Protein AF-A0A8H8DNA1-F1 (afdb_monomer)

Radius of gyration: 18.51 Å; Cα contacts (8 Å, |Δi|>4): 267; chains: 1; bounding box: 44×41×46 Å

Secondary structure (DSSP, 8-state):
------EEEE-TT--HHHHHHTTT-TT--------SS---EEEESHHHHHHHHHHT-SS-EEEEEEESS---HHHHHHHHTT--EEEES-HHHHHHHTTTS--TTEEEEEPPPP-EEE-SHHHHHHHHHHHHHHTT----SSS--SS----EEEE-S---HHHHHHHHHHHHHTT-SEEEE-GGG-

Nearest PDB structures (foldseek):
  3gyq-assembly1_B  TM=6.738E-01  e=4.533E-04  Streptomyces cyaneus
  3nk7-assembly1_B  TM=7.673E-01  e=2.100E-03  Streptomyces actuosus
  6qp1-assembly1_A  TM=3.501E-01  e=5.089E+00  Staphylococcus hominis
  6qp2-assembly1_B  TM=2.463E-01  e=4.202E+00  Staphylococcu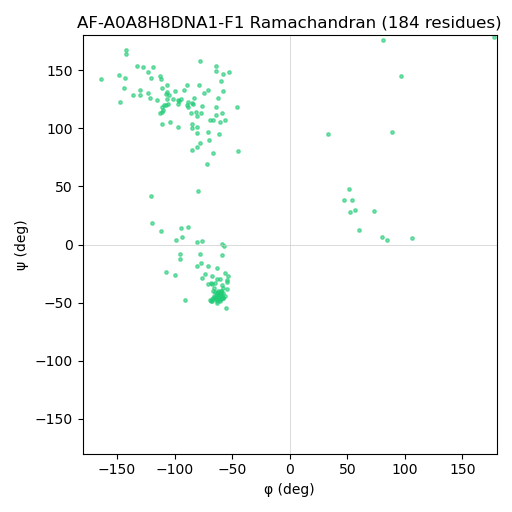s hominis

Foldseek 3Di:
DDPQWWKWWDFLQDAVVLVVVPPPPPQQPFPDPDDPDQDKAKQAADVRLVSCLVRVQFPDWAAKEFEDDDDDVSVVSCVVVVHHYHYDDDVVVVCVRVVNDHRVGIMIITGDGGIGTDRDPVSVVVVVVSVCVVVVNDPDVDDDPPDDDAAEAEDEPPQDPVVVVVVQVVCVVVPHRTYIYTSVSD

Structure (mmCIF, N/CA/C/O backbone):
data_AF-A0A8H8DNA1-F1
#
_entry.id   AF-A0A8H8DNA1-F1
#
loop_
_atom_site.group_PDB
_atom_site.id
_atom_site.type_symbol
_atom_site.label_atom_id
_atom_site.label_alt_id
_atom_site.label_comp_id
_atom_site.label_asym_id
_atom_site.label_entity_id
_atom_site.label_seq_id
_atom_site.pdbx_PDB_ins_code
_atom_site.Cartn_x
_atom_site.Cartn_y
_atom_site.Cartn_z
_atom_site.occupancy
_atom_site.B_iso_or_equiv
_atom_site.auth_seq_id
_atom_site.auth_comp_id
_atom_site.auth_asym_id
_atom_site.auth_atom_id
_atom_site.pdbx_PDB_model_num
ATOM 1 N N . MET A 1 1 ? 26.607 19.559 -17.259 1.00 27.12 1 MET A N 1
ATOM 2 C CA . MET A 1 1 ? 26.184 19.200 -15.887 1.00 27.12 1 MET A CA 1
ATOM 3 C C . MET A 1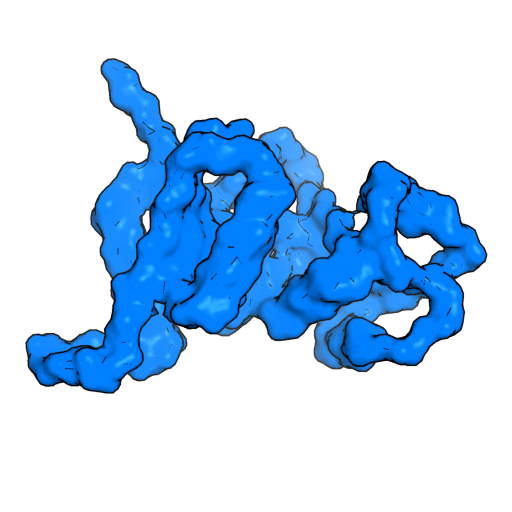 1 ? 24.895 18.387 -16.000 1.00 27.12 1 MET A C 1
ATOM 5 O O . MET A 1 1 ? 23.818 18.958 -16.086 1.00 27.12 1 MET A O 1
ATOM 9 N N . VAL A 1 2 ? 25.011 17.066 -16.165 1.00 23.62 2 VAL A N 1
ATOM 10 C CA . VAL A 1 2 ? 23.864 16.177 -16.424 1.00 23.62 2 VAL A CA 1
ATOM 11 C C . VAL A 1 2 ? 23.178 15.888 -15.089 1.00 23.62 2 VAL A C 1
ATOM 13 O O . VAL A 1 2 ? 23.759 15.233 -14.227 1.00 23.62 2 VAL A O 1
ATOM 16 N N . ARG A 1 3 ? 21.968 16.421 -14.885 1.00 23.88 3 ARG A N 1
ATOM 17 C CA . ARG A 1 3 ? 21.120 16.060 -13.740 1.00 23.88 3 ARG A CA 1
ATOM 18 C C . ARG A 1 3 ? 20.753 14.578 -13.872 1.00 23.88 3 ARG A C 1
ATOM 20 O O . ARG A 1 3 ? 20.025 14.209 -14.786 1.00 23.88 3 ARG A O 1
ATOM 27 N N . GLN A 1 4 ? 21.275 13.731 -12.986 1.00 26.64 4 GLN A N 1
ATOM 28 C CA . GLN A 1 4 ? 20.807 12.353 -12.826 1.00 26.64 4 GLN A CA 1
ATOM 29 C C . GLN A 1 4 ? 19.407 12.387 -12.207 1.00 26.64 4 GLN A C 1
ATOM 31 O O . GLN A 1 4 ? 19.245 12.719 -11.032 1.00 26.64 4 GLN A O 1
ATOM 36 N N . TYR A 1 5 ? 18.395 12.084 -13.012 1.00 29.70 5 TYR A N 1
ATOM 37 C CA . TYR A 1 5 ? 17.015 11.952 -12.561 1.00 29.70 5 TYR A CA 1
ATOM 38 C C . TYR A 1 5 ? 16.801 10.526 -12.032 1.00 29.70 5 TYR A C 1
ATOM 40 O O . TYR A 1 5 ? 17.050 9.551 -12.735 1.00 29.70 5 TYR A O 1
ATOM 48 N N . LYS A 1 6 ? 16.397 10.417 -10.763 1.00 34.47 6 LYS A N 1
ATOM 49 C CA . LYS A 1 6 ? 16.136 9.160 -10.046 1.00 34.47 6 LYS A CA 1
ATOM 50 C C . LYS A 1 6 ? 14.710 8.675 -10.332 1.00 34.47 6 LYS A C 1
ATOM 52 O O . LYS A 1 6 ? 13.775 9.246 -9.780 1.00 34.47 6 LYS A O 1
ATOM 57 N N . ASN A 1 7 ? 14.517 7.664 -11.178 1.00 33.62 7 ASN A N 1
ATOM 58 C CA . ASN A 1 7 ? 13.174 7.145 -11.485 1.00 33.62 7 ASN A CA 1
ATOM 59 C C . ASN A 1 7 ? 12.679 6.221 -10.367 1.00 33.62 7 ASN A C 1
ATOM 61 O O . ASN A 1 7 ? 13.452 5.403 -9.884 1.00 33.62 7 ASN A O 1
ATOM 65 N N . LEU A 1 8 ? 11.412 6.320 -9.961 1.00 38.47 8 LEU A N 1
ATOM 66 C CA . LEU A 1 8 ? 10.845 5.531 -8.862 1.00 38.47 8 LEU A CA 1
ATOM 67 C C . LEU A 1 8 ? 10.099 4.312 -9.399 1.00 38.47 8 LEU A C 1
ATOM 69 O O . LEU A 1 8 ? 9.128 4.449 -10.136 1.00 38.47 8 LEU A O 1
ATOM 73 N N . LEU A 1 9 ? 10.514 3.114 -9.004 1.00 37.72 9 LEU A N 1
ATOM 74 C CA . LEU A 1 9 ? 9.803 1.883 -9.317 1.00 37.72 9 LEU A CA 1
ATOM 75 C C . LEU A 1 9 ? 8.755 1.582 -8.242 1.00 37.72 9 LEU A C 1
ATOM 77 O O . LEU A 1 9 ? 9.096 1.340 -7.081 1.00 37.72 9 LEU A O 1
ATOM 81 N N . TYR A 1 10 ? 7.494 1.542 -8.665 1.00 43.03 10 TYR A N 1
ATOM 82 C CA . TYR A 1 10 ? 6.368 1.033 -7.893 1.00 43.03 10 TYR A CA 1
ATOM 83 C C . TYR A 1 10 ? 6.006 -0.346 -8.444 1.00 43.03 10 TYR A C 1
ATOM 85 O O . TYR A 1 10 ? 5.434 -0.471 -9.529 1.00 43.03 10 TYR A O 1
ATOM 93 N N . GLN A 1 11 ? 6.351 -1.401 -7.705 1.00 45.81 11 GLN A N 1
ATOM 94 C CA . GLN A 1 11 ? 5.999 -2.764 -8.088 1.00 45.81 11 GLN A CA 1
ATOM 95 C C . GLN A 1 11 ? 5.034 -3.387 -7.080 1.00 45.81 11 GLN A C 1
ATOM 97 O O . GLN A 1 11 ? 5.318 -3.468 -5.889 1.00 45.81 11 GLN A O 1
ATOM 102 N N . TYR A 1 12 ? 3.890 -3.845 -7.588 1.00 36.59 12 TYR A N 1
ATOM 103 C CA . TYR A 1 12 ? 2.801 -4.449 -6.815 1.00 36.59 12 TYR A CA 1
ATOM 104 C C . TYR A 1 12 ? 3.122 -5.844 -6.252 1.00 36.59 12 TYR A C 1
ATOM 106 O O . TYR A 1 12 ? 2.443 -6.296 -5.336 1.00 36.59 12 TYR A O 1
ATOM 114 N N . PHE A 1 13 ? 4.139 -6.522 -6.793 1.00 37.28 13 PHE A N 1
ATOM 115 C CA . PHE A 1 13 ? 4.360 -7.965 -6.628 1.00 37.28 13 PHE A CA 1
ATOM 116 C C . PHE A 1 13 ? 5.592 -8.349 -5.802 1.00 37.28 13 PHE A C 1
ATOM 118 O O . PHE A 1 13 ? 6.006 -9.507 -5.821 1.00 37.28 13 PHE A O 1
ATOM 125 N N . LEU A 1 14 ? 6.221 -7.407 -5.102 1.00 41.16 14 LEU A N 1
ATOM 126 C CA . LEU A 1 14 ? 7.336 -7.763 -4.233 1.00 41.16 14 LEU A CA 1
ATOM 127 C C . LEU A 1 14 ? 6.799 -8.312 -2.915 1.00 41.16 14 LEU A C 1
ATOM 129 O O . LEU A 1 14 ? 6.474 -7.563 -1.996 1.00 41.16 14 LEU A O 1
ATOM 133 N N . ASP A 1 15 ? 6.720 -9.639 -2.853 1.00 44.12 15 ASP A N 1
ATOM 134 C CA . ASP A 1 15 ? 6.520 -10.369 -1.610 1.00 44.12 15 ASP A CA 1
ATOM 135 C C . ASP A 1 15 ? 7.655 -10.023 -0.629 1.00 44.12 15 ASP A C 1
ATOM 137 O O . ASP A 1 15 ? 8.810 -9.802 -1.021 1.00 44.12 15 ASP A O 1
ATOM 141 N N . LYS A 1 16 ? 7.347 -9.995 0.669 1.00 43.91 16 LYS A N 1
ATOM 142 C CA . LYS A 1 16 ? 8.287 -9.645 1.745 1.00 43.91 16 LYS A CA 1
ATOM 143 C C . LYS A 1 16 ? 9.568 -10.486 1.689 1.00 43.91 16 LYS A C 1
ATOM 145 O O . LYS A 1 16 ? 10.631 -10.001 2.072 1.00 43.91 16 LYS A O 1
ATOM 150 N N . LYS A 1 17 ? 9.480 -11.702 1.135 1.00 42.31 17 LYS A N 1
ATOM 151 C CA . LYS A 1 17 ? 10.597 -12.621 0.876 1.00 42.31 17 LYS A CA 1
ATOM 152 C C . LYS A 1 17 ? 11.677 -12.038 -0.050 1.00 42.31 17 LYS A C 1
ATOM 154 O O . LYS A 1 17 ? 12.859 -12.300 0.158 1.00 42.31 17 LYS A O 1
ATOM 159 N N . TYR A 1 18 ? 11.302 -11.227 -1.042 1.00 46.50 18 TYR A N 1
ATOM 160 C CA . TYR A 1 18 ? 12.265 -10.545 -1.913 1.00 46.50 18 TYR A CA 1
ATOM 161 C C . TYR A 1 18 ? 13.027 -9.461 -1.141 1.00 46.50 18 TYR A C 1
ATOM 163 O O . TYR A 1 18 ? 14.256 -9.427 -1.162 1.00 46.50 18 TYR A O 1
ATOM 171 N N . PHE A 1 19 ? 12.308 -8.618 -0.391 1.00 46.75 19 PHE A N 1
ATOM 172 C CA . PHE A 1 19 ? 12.915 -7.553 0.413 1.00 46.75 19 PHE A CA 1
ATOM 173 C C . PHE A 1 19 ? 13.784 -8.088 1.559 1.00 46.75 19 PHE A C 1
ATOM 175 O O . PHE A 1 19 ? 14.845 -7.527 1.828 1.00 46.75 19 PHE A O 1
ATOM 182 N N . SER A 1 20 ? 13.386 -9.188 2.211 1.00 45.88 20 SER A N 1
ATOM 183 C CA . SER A 1 20 ? 14.183 -9.811 3.276 1.00 45.88 20 SER A CA 1
ATOM 184 C C . SER A 1 20 ? 15.490 -10.418 2.760 1.00 45.88 20 SER A C 1
ATOM 186 O O . SER A 1 20 ? 16.500 -10.369 3.460 1.00 45.88 20 SER A O 1
ATOM 188 N N . ASN A 1 21 ? 15.489 -10.956 1.534 1.00 40.66 21 ASN A N 1
ATOM 189 C CA . ASN A 1 21 ? 16.668 -11.573 0.919 1.00 40.66 21 ASN A CA 1
ATOM 190 C C . ASN A 1 21 ? 17.647 -10.552 0.317 1.00 40.66 21 ASN A C 1
ATOM 192 O O . ASN A 1 21 ? 18.816 -10.874 0.125 1.00 40.66 21 ASN A O 1
ATOM 196 N N . HIS A 1 22 ? 17.202 -9.317 0.062 1.00 49.19 22 HIS A N 1
ATOM 197 C CA . HIS A 1 22 ? 17.975 -8.289 -0.644 1.00 49.19 22 HIS A CA 1
ATOM 198 C C . HIS A 1 22 ? 18.221 -7.015 0.173 1.00 49.19 22 HIS A C 1
ATOM 200 O O . HIS A 1 22 ? 18.229 -5.902 -0.352 1.00 49.19 22 HIS A O 1
ATOM 206 N N . SER A 1 23 ? 18.543 -7.170 1.460 1.00 40.84 23 SER A N 1
ATOM 207 C CA . SER A 1 23 ? 19.001 -6.075 2.340 1.00 40.84 23 SER A CA 1
ATOM 208 C C . SER A 1 23 ? 20.279 -5.355 1.857 1.00 40.84 23 SER A C 1
ATOM 210 O O . SER A 1 23 ? 20.653 -4.322 2.412 1.00 40.84 23 SER A O 1
ATOM 212 N N . LYS A 1 24 ? 20.943 -5.883 0.816 1.00 37.31 24 LYS A N 1
ATOM 213 C CA . LYS A 1 24 ? 22.194 -5.393 0.211 1.00 37.31 24 LYS A CA 1
ATOM 214 C C . LYS A 1 24 ? 22.072 -4.999 -1.269 1.00 37.31 24 LYS A C 1
ATOM 216 O O . LYS A 1 24 ? 23.091 -4.883 -1.945 1.00 37.31 24 LYS A O 1
ATOM 221 N N . LEU A 1 25 ? 20.871 -4.755 -1.795 1.00 40.06 25 LEU A N 1
ATOM 222 C CA . LEU A 1 25 ? 20.748 -4.061 -3.081 1.00 40.06 25 LEU A CA 1
ATOM 223 C C . LEU A 1 25 ? 21.134 -2.588 -2.852 1.00 40.06 25 LEU A C 1
ATOM 225 O O . LEU A 1 25 ? 20.327 -1.776 -2.408 1.00 40.06 25 LEU A O 1
ATOM 229 N N . SER A 1 26 ? 22.390 -2.239 -3.151 1.00 32.62 26 SER A N 1
ATOM 230 C CA . SER A 1 26 ? 22.981 -0.885 -3.069 1.00 32.62 26 SER A CA 1
ATOM 231 C C . SER A 1 26 ? 22.250 0.186 -3.905 1.00 32.62 26 SER A C 1
ATOM 233 O O . SER A 1 26 ? 22.616 1.359 -3.881 1.00 32.62 26 SER A O 1
ATOM 235 N N . ILE A 1 27 ? 21.198 -0.226 -4.616 1.00 37.84 27 ILE A N 1
ATOM 236 C CA . ILE A 1 27 ? 20.318 0.537 -5.509 1.00 37.84 27 ILE A CA 1
ATOM 237 C C . ILE A 1 27 ? 19.043 1.011 -4.767 1.00 37.84 27 ILE A C 1
ATOM 239 O O . ILE A 1 27 ? 18.277 1.835 -5.266 1.00 37.84 27 ILE A O 1
ATOM 243 N N . LEU A 1 28 ? 18.824 0.556 -3.526 1.00 38.62 28 LEU A N 1
ATOM 244 C CA . LEU A 1 28 ? 17.776 1.048 -2.626 1.00 38.62 28 LEU A CA 1
ATOM 245 C C . LEU A 1 28 ? 18.115 2.456 -2.112 1.00 38.62 28 LEU A C 1
ATOM 247 O O . LEU A 1 28 ? 18.391 2.671 -0.931 1.00 38.62 28 LEU A O 1
ATOM 251 N N . ALA A 1 29 ? 18.067 3.463 -2.981 1.00 39.16 29 ALA A N 1
ATOM 252 C CA . ALA A 1 29 ? 17.889 4.814 -2.483 1.00 39.16 29 ALA A CA 1
ATOM 253 C C . ALA A 1 29 ? 16.480 4.877 -1.885 1.00 39.16 29 ALA A C 1
ATOM 255 O O . ALA A 1 29 ? 15.497 4.904 -2.623 1.00 39.16 29 ALA A O 1
ATOM 256 N N . LYS A 1 30 ? 16.378 4.914 -0.547 1.00 39.75 30 LYS A N 1
ATOM 257 C CA . LYS A 1 30 ? 15.158 5.378 0.123 1.00 39.75 30 LYS A CA 1
ATOM 258 C C . LYS A 1 30 ? 14.750 6.665 -0.589 1.00 39.75 30 LYS A C 1
ATOM 260 O O . LYS A 1 30 ? 15.536 7.616 -0.603 1.00 39.75 30 LYS A O 1
ATOM 265 N N . CYS A 1 31 ? 13.569 6.689 -1.203 1.00 40.62 31 CYS A N 1
ATOM 266 C CA . CYS A 1 31 ? 12.975 7.921 -1.706 1.00 40.62 31 CYS A CA 1
ATOM 267 C C . CYS A 1 31 ? 12.637 8.787 -0.488 1.00 40.62 31 CYS A C 1
ATOM 269 O O . CYS A 1 31 ? 11.536 8.765 0.054 1.00 40.62 31 CYS A O 1
ATOM 271 N N . GLY A 1 32 ? 13.665 9.430 0.056 1.00 38.41 32 GLY A N 1
ATOM 272 C CA . GLY A 1 32 ? 13.610 10.133 1.315 1.00 38.41 32 GLY A CA 1
ATOM 273 C C . GLY A 1 32 ? 13.105 11.544 1.091 1.00 38.41 32 GLY A C 1
ATOM 274 O O . GLY A 1 32 ? 13.840 12.390 0.587 1.00 38.41 32 GLY A O 1
ATOM 275 N N . ARG A 1 33 ? 11.912 11.839 1.612 1.00 39.91 33 ARG A N 1
ATOM 276 C CA . ARG A 1 33 ? 11.751 13.112 2.320 1.00 39.91 33 ARG A CA 1
ATOM 277 C C . ARG A 1 33 ? 12.764 13.083 3.469 1.00 39.91 33 ARG A C 1
ATOM 279 O O . ARG A 1 33 ? 12.668 12.220 4.338 1.00 39.91 33 ARG A O 1
ATOM 286 N N . LYS A 1 34 ? 13.782 13.951 3.434 1.00 34.59 34 LYS A N 1
ATOM 287 C CA . LYS A 1 34 ? 14.750 14.105 4.533 1.00 34.59 34 LYS A CA 1
ATOM 288 C C . LYS A 1 34 ? 13.975 14.439 5.811 1.00 34.59 34 LYS A C 1
ATOM 290 O O . LYS A 1 34 ? 13.492 15.554 5.916 1.00 34.59 34 LYS A O 1
ATOM 295 N N . ASN A 1 35 ? 13.856 13.503 6.750 1.00 38.22 35 ASN A N 1
ATOM 296 C CA . ASN A 1 35 ? 13.394 13.767 8.113 1.00 38.22 35 ASN A CA 1
ATOM 297 C C . ASN A 1 35 ? 14.108 12.805 9.076 1.00 38.22 35 ASN A C 1
ATOM 299 O O . ASN A 1 35 ? 14.036 11.590 8.912 1.00 38.22 35 ASN A O 1
ATOM 303 N N . ASN A 1 36 ? 14.802 13.362 10.074 1.00 38.25 36 ASN A N 1
ATOM 304 C CA . ASN A 1 36 ? 15.613 12.657 11.080 1.00 38.25 36 ASN A CA 1
ATOM 305 C C . ASN A 1 36 ? 14.760 12.043 12.215 1.00 38.25 36 ASN A C 1
ATOM 307 O O . ASN A 1 36 ? 15.073 12.184 13.392 1.00 38.25 36 ASN A O 1
ATOM 311 N N . GLY A 1 37 ? 13.669 11.364 11.863 1.00 50.81 37 GLY A N 1
ATOM 312 C CA . GLY A 1 37 ? 12.840 10.573 12.776 1.00 50.81 37 GLY A CA 1
ATOM 313 C C . GLY A 1 37 ? 12.358 9.305 12.074 1.00 50.81 37 GLY A C 1
ATOM 314 O O . GLY A 1 37 ? 12.482 9.198 10.853 1.00 50.81 37 GLY A O 1
ATOM 315 N N . GLN A 1 38 ? 11.806 8.334 12.809 1.00 57.97 38 GLN A N 1
ATOM 316 C CA . GLN A 1 38 ? 11.068 7.230 12.183 1.00 57.97 38 GLN A CA 1
ATOM 317 C C . GLN A 1 38 ? 9.870 7.826 11.432 1.00 57.97 38 GLN A C 1
ATOM 319 O O . GLN A 1 38 ? 8.838 8.137 12.022 1.00 57.97 38 GLN A O 1
ATOM 324 N N . VAL A 1 39 ? 10.042 8.065 10.130 1.00 79.50 39 VAL A N 1
ATOM 325 C CA . VAL A 1 39 ? 8.964 8.526 9.257 1.00 79.50 39 VAL A CA 1
ATOM 326 C C . VAL A 1 39 ? 7.914 7.425 9.258 1.00 79.50 39 VAL A C 1
ATOM 328 O O . VAL A 1 39 ? 8.242 6.269 9.007 1.00 79.50 39 VAL A O 1
ATOM 331 N N . LYS A 1 40 ? 6.674 7.783 9.573 1.00 88.69 40 LYS A N 1
ATOM 332 C CA . LYS A 1 40 ? 5.510 6.900 9.540 1.00 88.69 40 LYS A CA 1
ATOM 333 C C . LYS A 1 40 ? 4.449 7.499 8.633 1.00 88.69 40 LYS A C 1
ATOM 335 O O . LYS A 1 40 ? 4.338 8.719 8.524 1.00 88.69 40 LYS A O 1
ATOM 340 N N . GLU A 1 41 ? 3.687 6.634 7.984 1.00 93.00 41 GLU A N 1
ATOM 341 C CA . GLU A 1 41 ? 2.576 6.994 7.112 1.00 93.00 41 GLU A CA 1
ATOM 342 C C . GLU A 1 41 ? 1.276 6.402 7.653 1.00 93.00 41 GLU A C 1
ATOM 344 O O . GLU A 1 41 ? 1.274 5.355 8.304 1.00 93.00 41 GLU A O 1
ATOM 349 N N . TYR A 1 42 ? 0.166 7.065 7.341 1.00 95.81 42 TYR A N 1
ATOM 350 C CA . TYR A 1 42 ? -1.171 6.585 7.660 1.00 95.81 42 TYR A CA 1
ATOM 351 C C . TYR A 1 42 ? -1.876 6.176 6.372 1.00 95.81 42 TYR A C 1
ATOM 353 O O . TYR A 1 42 ? -2.136 7.001 5.495 1.00 95.81 42 TYR A O 1
ATOM 361 N N . ILE A 1 43 ? -2.183 4.889 6.262 1.00 95.31 43 ILE A N 1
ATOM 362 C CA . ILE A 1 43 ? -2.996 4.324 5.189 1.00 95.31 43 ILE A CA 1
ATOM 363 C C . ILE A 1 43 ? -4.428 4.277 5.707 1.00 95.31 43 ILE A C 1
ATOM 365 O O . ILE A 1 43 ? -4.683 3.709 6.761 1.00 95.31 43 ILE A O 1
ATOM 369 N N . TYR A 1 44 ? -5.375 4.872 4.996 1.00 96.38 44 TYR A N 1
ATOM 370 C CA . TYR A 1 44 ? -6.758 4.987 5.459 1.00 96.38 44 TYR A CA 1
ATOM 371 C C . TYR A 1 44 ? -7.738 4.469 4.413 1.00 96.38 44 TYR A C 1
ATOM 373 O O . TYR A 1 44 ? -7.469 4.497 3.211 1.00 96.38 44 TYR A O 1
ATOM 381 N N . GLY A 1 45 ? -8.890 3.994 4.883 1.00 95.75 45 GLY A N 1
ATOM 382 C CA . GLY A 1 45 ? -9.885 3.349 4.035 1.00 95.75 45 GLY A CA 1
ATOM 383 C C . GLY A 1 45 ? -9.755 1.831 4.062 1.00 95.75 45 GLY A C 1
ATOM 384 O O . GLY A 1 45 ? -8.660 1.276 4.100 1.00 95.75 45 GLY A O 1
ATOM 385 N N . ARG A 1 46 ? -10.896 1.142 3.980 1.00 94.81 46 ARG A N 1
ATOM 386 C CA . ARG A 1 46 ? -10.953 -0.324 4.007 1.00 94.81 46 ARG A CA 1
ATOM 387 C C . ARG A 1 46 ? -10.067 -0.968 2.929 1.00 94.81 46 ARG A C 1
ATOM 389 O O . ARG A 1 46 ? -9.231 -1.800 3.254 1.00 94.81 46 ARG A O 1
ATOM 396 N N . ALA A 1 47 ? -10.254 -0.599 1.660 1.00 92.38 47 ALA A N 1
ATOM 397 C CA . ALA A 1 47 ? -9.548 -1.243 0.551 1.00 92.38 47 ALA A CA 1
ATOM 398 C C . ALA A 1 47 ? -8.026 -0.980 0.562 1.00 92.38 47 ALA A C 1
ATOM 400 O O . ALA A 1 47 ? -7.281 -1.951 0.449 1.00 92.38 47 ALA A O 1
ATOM 401 N N . PRO A 1 48 ? -7.532 0.262 0.769 1.00 93.19 48 PRO A N 1
ATOM 402 C CA . PRO A 1 48 ? -6.095 0.509 0.903 1.00 93.19 48 PRO A CA 1
ATOM 403 C C . PRO A 1 48 ? -5.449 -0.237 2.075 1.00 93.19 48 PRO A C 1
ATOM 405 O O . PRO A 1 48 ? -4.372 -0.805 1.911 1.00 93.19 48 PRO A O 1
ATOM 408 N N . VAL A 1 49 ? -6.111 -0.274 3.239 1.00 96.56 49 VAL A N 1
ATOM 409 C CA . VAL A 1 49 ? -5.620 -1.012 4.415 1.00 96.56 49 VAL A CA 1
ATOM 410 C C . VAL A 1 49 ? -5.557 -2.510 4.123 1.00 96.56 49 VAL A C 1
ATOM 412 O O . VAL A 1 49 ? -4.517 -3.128 4.333 1.00 96.56 49 VAL A O 1
ATOM 415 N N . PHE A 1 50 ? -6.629 -3.084 3.573 1.00 94.81 50 PHE A N 1
ATOM 416 C CA . PHE A 1 50 ? -6.666 -4.496 3.194 1.00 94.81 50 PHE A CA 1
ATOM 417 C C . PHE A 1 50 ? -5.570 -4.849 2.180 1.00 94.81 50 PHE A C 1
ATOM 419 O O . PHE A 1 50 ? -4.867 -5.840 2.361 1.00 94.81 50 PHE A O 1
ATOM 426 N N . ALA A 1 51 ? -5.381 -4.024 1.146 1.00 91.06 51 ALA A N 1
ATOM 427 C CA . ALA A 1 51 ? -4.354 -4.239 0.129 1.00 91.06 51 ALA A CA 1
ATOM 428 C C . ALA A 1 51 ? -2.937 -4.187 0.718 1.00 91.06 51 ALA A C 1
ATOM 430 O O . ALA A 1 51 ? -2.111 -5.034 0.387 1.00 91.06 51 ALA A O 1
ATOM 431 N N . ALA A 1 52 ? -2.659 -3.238 1.618 1.00 92.50 52 ALA A N 1
ATOM 432 C CA . ALA A 1 52 ? -1.358 -3.130 2.272 1.00 92.50 52 ALA A CA 1
ATOM 433 C C . ALA A 1 52 ? -1.047 -4.357 3.145 1.00 92.50 52 ALA A C 1
ATOM 435 O O . ALA A 1 52 ? 0.054 -4.899 3.058 1.00 92.50 52 ALA A O 1
ATOM 436 N N . LEU A 1 53 ? -2.018 -4.816 3.944 1.00 93.69 53 LEU A N 1
ATOM 437 C CA . LEU A 1 53 ? -1.870 -6.011 4.782 1.00 93.69 53 LEU A CA 1
ATOM 438 C C . LEU A 1 53 ? -1.697 -7.276 3.935 1.00 93.69 53 LEU A C 1
ATOM 440 O O . LEU A 1 53 ? -0.774 -8.047 4.178 1.00 93.69 53 LEU A O 1
ATOM 444 N N . SER A 1 54 ? -2.535 -7.445 2.907 1.00 90.44 54 SER A N 1
ATOM 445 C CA . SER A 1 54 ? -2.494 -8.604 2.005 1.00 90.44 54 SER A CA 1
ATOM 446 C C . SER A 1 54 ? -1.171 -8.700 1.249 1.00 90.44 54 SER A C 1
ATOM 448 O O . SER A 1 54 ? -0.617 -9.783 1.110 1.00 90.44 54 SER A O 1
ATOM 450 N N . ALA A 1 55 ? -0.655 -7.563 0.775 1.00 85.62 55 ALA A N 1
ATOM 451 C CA . ALA A 1 55 ? 0.618 -7.508 0.065 1.00 85.62 55 ALA A CA 1
ATOM 452 C C . ALA A 1 55 ? 1.832 -7.590 1.004 1.00 85.62 55 ALA A C 1
ATOM 454 O O . ALA A 1 55 ? 2.943 -7.801 0.529 1.00 85.62 55 ALA A O 1
ATOM 455 N N . ASN A 1 56 ? 1.644 -7.372 2.315 1.00 87.00 56 ASN A N 1
ATOM 456 C CA . ASN A 1 56 ? 2.712 -7.330 3.319 1.00 87.00 56 ASN A CA 1
ATOM 457 C C . ASN A 1 56 ? 3.910 -6.461 2.874 1.00 87.00 56 ASN A C 1
ATOM 459 O O . ASN A 1 56 ? 5.074 -6.793 3.095 1.00 87.00 56 ASN A O 1
ATOM 463 N N . ASN A 1 57 ? 3.605 -5.346 2.201 1.00 80.38 57 ASN A N 1
ATOM 464 C CA . ASN A 1 57 ? 4.562 -4.554 1.420 1.00 80.38 57 ASN A CA 1
ATOM 465 C C . ASN A 1 57 ? 5.185 -3.385 2.198 1.00 80.38 57 ASN A C 1
ATOM 467 O O . ASN A 1 57 ? 5.771 -2.467 1.618 1.00 80.38 57 ASN A O 1
ATOM 471 N N . ARG A 1 58 ? 5.028 -3.388 3.521 1.00 86.38 58 ARG A N 1
ATOM 472 C CA . ARG A 1 58 ? 5.634 -2.417 4.430 1.00 86.38 58 ARG A CA 1
ATOM 473 C C . ARG A 1 58 ? 6.672 -3.138 5.277 1.00 86.38 58 ARG A C 1
ATOM 475 O O . ARG A 1 58 ? 6.465 -4.275 5.692 1.00 86.38 58 ARG A O 1
ATOM 482 N N . GLU A 1 59 ? 7.780 -2.461 5.561 1.00 88.38 59 GLU A N 1
ATOM 483 C CA . GLU A 1 59 ? 8.812 -2.978 6.467 1.00 88.38 59 GLU A CA 1
ATOM 484 C C . GLU A 1 59 ? 8.213 -3.264 7.849 1.00 88.38 59 GLU A C 1
ATOM 486 O O . GLU A 1 59 ? 8.476 -4.310 8.447 1.00 88.38 59 GLU A O 1
ATOM 491 N N . LYS A 1 60 ? 7.352 -2.354 8.322 1.00 91.25 60 LYS A N 1
ATOM 492 C CA . LYS A 1 60 ? 6.653 -2.492 9.594 1.00 91.25 60 LYS A CA 1
ATOM 493 C C . LYS A 1 60 ? 5.236 -1.931 9.534 1.00 91.25 60 LYS A C 1
ATOM 495 O O . LYS A 1 60 ? 5.015 -0.808 9.086 1.00 91.25 60 LYS A O 1
ATOM 500 N N . PHE A 1 61 ? 4.298 -2.699 10.072 1.00 95.31 61 PHE A N 1
ATOM 501 C CA . PHE A 1 61 ? 2.987 -2.215 10.487 1.00 95.31 61 PHE A CA 1
ATOM 502 C C . PHE A 1 61 ? 3.049 -1.926 11.988 1.00 95.31 61 PHE A C 1
ATOM 504 O O . PHE A 1 61 ? 3.459 -2.787 12.764 1.00 95.31 61 PHE A O 1
ATOM 511 N N . TYR A 1 62 ? 2.727 -0.699 12.394 1.00 96.44 62 TYR A N 1
ATOM 512 C CA . TYR A 1 62 ? 2.864 -0.263 13.785 1.00 96.44 62 TYR A CA 1
ATOM 513 C C . TYR A 1 62 ? 1.589 -0.503 14.584 1.00 96.44 62 TYR A C 1
ATOM 515 O O . TYR A 1 62 ? 1.663 -1.021 15.696 1.00 96.44 62 TYR A O 1
ATOM 523 N N . LYS A 1 63 ? 0.437 -0.111 14.029 1.00 97.88 63 LYS A N 1
ATOM 524 C CA . LYS A 1 63 ? -0.858 -0.187 14.707 1.00 97.88 63 LYS A CA 1
ATOM 525 C C . LYS A 1 63 ? -2.010 -0.043 13.714 1.00 97.88 63 LYS A C 1
ATOM 527 O O . LYS A 1 63 ? -1.929 0.760 12.783 1.00 97.88 63 LYS A O 1
ATOM 532 N N . LEU A 1 64 ? -3.092 -0.784 13.934 1.00 98.19 64 LEU A N 1
ATOM 533 C CA . LEU A 1 64 ? -4.370 -0.585 13.255 1.00 98.19 64 LEU A CA 1
ATOM 534 C C . LEU A 1 64 ? -5.338 0.152 14.188 1.00 98.19 64 LEU A C 1
ATOM 536 O O . LEU A 1 64 ? -5.638 -0.329 15.273 1.00 98.19 64 LEU A O 1
ATOM 540 N N . TYR A 1 65 ? -5.882 1.274 13.735 1.00 98.19 65 TYR A N 1
ATOM 541 C CA . TYR A 1 65 ? -6.954 2.003 14.403 1.00 98.19 65 TYR A CA 1
ATOM 542 C C . TYR A 1 65 ? -8.306 1.682 13.762 1.00 98.19 65 TYR A C 1
ATOM 544 O O . TYR A 1 65 ? -8.456 1.750 12.535 1.00 98.19 65 TYR A O 1
ATOM 552 N N . VAL A 1 66 ? -9.304 1.374 14.592 1.00 97.94 66 VAL A N 1
ATOM 553 C CA . VAL A 1 66 ? -10.636 0.937 14.153 1.00 97.94 66 VAL A CA 1
ATOM 554 C C . VAL A 1 66 ? -11.716 1.754 14.848 1.00 97.94 66 VAL A C 1
ATOM 556 O O . VAL A 1 66 ? -11.723 1.864 16.067 1.00 97.94 66 VAL A O 1
ATOM 559 N N . TYR A 1 67 ? -12.652 2.320 14.084 1.00 97.25 67 TYR A N 1
ATOM 560 C CA . TYR A 1 67 ? -13.817 3.016 14.638 1.00 97.25 67 TYR A CA 1
ATOM 561 C C . TYR A 1 67 ? -15.100 2.205 14.440 1.00 97.25 67 TYR A C 1
ATOM 563 O O . TYR A 1 67 ? -15.450 1.827 13.312 1.00 97.25 67 TYR A O 1
ATOM 571 N N . GLY A 1 68 ? -15.835 2.034 15.540 1.00 92.81 68 GLY A N 1
ATOM 572 C CA . GLY A 1 68 ? -17.097 1.303 15.599 1.00 92.81 68 GLY A CA 1
ATOM 573 C C . GLY A 1 68 ? -16.924 -0.216 15.678 1.00 92.81 68 GLY A C 1
ATOM 574 O O . GLY A 1 68 ? -15.820 -0.751 15.603 1.00 92.81 68 GLY A O 1
ATOM 575 N N . ASN A 1 69 ? -18.045 -0.924 15.816 1.00 89.81 69 ASN A N 1
ATOM 576 C CA . ASN A 1 69 ? -18.060 -2.383 15.846 1.00 89.81 69 ASN A CA 1
ATOM 577 C C . ASN A 1 69 ? -17.980 -2.933 14.412 1.00 89.81 69 ASN A C 1
ATOM 579 O O . ASN A 1 69 ? -18.960 -2.896 13.664 1.00 89.81 69 ASN A O 1
ATOM 583 N N . LYS A 1 70 ? -16.791 -3.381 14.000 1.00 87.81 70 LYS A N 1
ATOM 584 C CA . LYS A 1 70 ? -16.520 -3.897 12.653 1.00 87.81 70 LYS A CA 1
ATOM 585 C C . LYS A 1 70 ? -16.267 -5.400 12.710 1.00 87.81 70 LYS A C 1
ATOM 587 O O . LYS A 1 70 ? -15.476 -5.864 13.519 1.00 87.81 70 LYS A O 1
ATOM 592 N N . LYS A 1 71 ? -16.887 -6.148 11.797 1.00 89.56 71 LYS A N 1
ATOM 593 C CA . LYS A 1 71 ? -16.511 -7.531 11.477 1.00 89.56 71 LYS A CA 1
ATOM 594 C C . LYS A 1 71 ? -15.926 -7.528 10.072 1.00 89.56 71 LYS A C 1
ATOM 596 O O . LYS A 1 71 ? -16.663 -7.359 9.107 1.00 89.56 71 LYS A O 1
ATOM 601 N N . ASP A 1 72 ? -14.605 -7.618 9.977 1.00 94.25 72 ASP A N 1
ATOM 602 C CA . ASP A 1 72 ? -13.868 -7.457 8.724 1.00 94.25 72 ASP A CA 1
ATOM 603 C C . ASP A 1 72 ? -12.606 -8.330 8.729 1.00 94.25 72 ASP A C 1
ATOM 605 O O . ASP A 1 72 ? -11.974 -8.502 9.773 1.00 94.25 72 ASP A O 1
ATOM 609 N N . ASP A 1 73 ? -12.215 -8.861 7.570 1.00 94.56 73 ASP A N 1
ATOM 610 C CA . ASP A 1 73 ? -11.007 -9.681 7.420 1.00 94.56 73 ASP A CA 1
ATOM 611 C C . ASP A 1 73 ? -9.712 -8.917 7.738 1.00 94.56 73 ASP A C 1
ATOM 613 O O . ASP A 1 73 ? -8.715 -9.538 8.100 1.00 94.56 73 ASP A O 1
ATOM 617 N N . ILE A 1 74 ? -9.739 -7.578 7.709 1.00 96.81 74 ILE A N 1
ATOM 618 C CA . ILE A 1 74 ? -8.637 -6.727 8.190 1.00 96.81 74 ILE A CA 1
ATOM 619 C C . ILE A 1 74 ? -8.262 -7.061 9.643 1.00 96.81 74 ILE A C 1
ATOM 621 O O . ILE A 1 74 ? -7.076 -7.064 9.976 1.00 96.81 74 ILE A O 1
ATOM 625 N N . LEU A 1 75 ? -9.241 -7.361 10.507 1.00 96.94 75 LEU A N 1
ATOM 626 C CA . LEU A 1 75 ? -8.979 -7.681 11.916 1.00 96.94 75 LEU A CA 1
ATOM 627 C C . LEU A 1 75 ? -8.230 -9.011 12.047 1.00 96.94 75 LEU A C 1
ATOM 629 O O . LEU A 1 75 ? -7.188 -9.063 12.691 1.00 96.94 75 LEU A O 1
ATOM 633 N N . LYS A 1 76 ? -8.689 -10.045 11.330 1.00 95.19 76 LYS A N 1
ATOM 634 C CA . LYS A 1 76 ? -8.027 -11.359 11.281 1.00 95.19 76 LYS A CA 1
ATOM 635 C C . LYS A 1 76 ? -6.603 -11.254 10.731 1.00 95.19 76 LYS A C 1
ATOM 637 O O . LYS A 1 76 ? -5.677 -11.856 11.264 1.00 95.19 76 LYS A O 1
ATOM 642 N N . MET A 1 77 ? -6.413 -10.465 9.669 1.00 94.69 77 MET A N 1
ATOM 643 C CA . MET A 1 77 ? -5.086 -10.204 9.104 1.00 94.69 77 MET A CA 1
ATOM 644 C C . MET A 1 77 ? -4.174 -9.509 10.116 1.00 94.69 77 MET A C 1
ATOM 646 O O . MET A 1 77 ? -3.012 -9.886 10.253 1.00 94.69 77 MET A O 1
ATOM 650 N N . SER A 1 78 ? -4.705 -8.531 10.851 1.00 95.38 78 SER A N 1
ATOM 651 C CA . SER A 1 78 ? -3.946 -7.802 11.871 1.00 95.38 78 SER A CA 1
ATOM 652 C C . SER A 1 78 ? -3.497 -8.720 13.000 1.00 95.38 78 SER A C 1
ATOM 654 O O . SER A 1 78 ? -2.333 -8.671 13.381 1.00 95.38 78 SER A O 1
ATOM 656 N N . GLU A 1 79 ? -4.370 -9.617 13.459 1.00 94.56 79 GLU A N 1
ATOM 657 C CA . GLU A 1 79 ? -4.019 -10.659 14.428 1.00 94.56 79 GLU A CA 1
ATOM 658 C C . GLU A 1 79 ? -2.923 -11.586 13.886 1.00 94.56 79 GLU A C 1
ATOM 660 O O . GLU A 1 79 ? -1.911 -11.791 14.552 1.00 94.56 79 GLU A O 1
ATOM 665 N N . SER A 1 80 ? -3.068 -12.081 12.650 1.00 94.19 80 SER A N 1
ATOM 666 C CA . SER A 1 80 ? -2.084 -12.990 12.039 1.00 94.19 80 SER A CA 1
ATOM 667 C C . SER A 1 80 ? -0.699 -12.360 11.848 1.00 94.19 80 SER A C 1
ATOM 669 O O . SER A 1 80 ? 0.315 -13.053 11.890 1.00 94.19 80 SER A O 1
ATOM 671 N N . LEU A 1 81 ? -0.650 -11.039 11.653 1.00 93.62 81 LEU A N 1
ATOM 672 C CA . LEU A 1 81 ? 0.579 -10.261 11.500 1.00 93.62 81 LEU A CA 1
ATOM 673 C C . LEU A 1 81 ? 1.068 -9.660 12.828 1.00 93.62 81 LEU A C 1
ATOM 675 O O . LEU A 1 81 ? 2.027 -8.886 12.820 1.00 93.62 81 LEU A O 1
ATOM 679 N N . CYS A 1 82 ? 0.426 -9.999 13.952 1.00 95.62 82 CYS A N 1
ATOM 680 C CA . CYS A 1 82 ? 0.721 -9.474 15.287 1.00 95.62 82 CYS A CA 1
ATOM 681 C C . CYS A 1 82 ? 0.711 -7.934 15.354 1.00 95.62 82 CYS A C 1
ATOM 683 O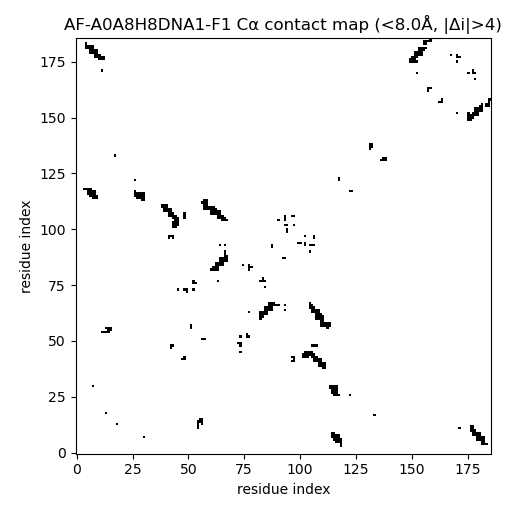 O . CYS A 1 82 ? 1.541 -7.319 16.027 1.00 95.62 82 CYS A O 1
ATOM 685 N N . ILE A 1 83 ? -0.215 -7.300 14.635 1.00 97.31 83 ILE A N 1
ATOM 686 C CA . ILE A 1 83 ? -0.387 -5.847 14.607 1.00 97.31 83 ILE A CA 1
ATOM 687 C C . ILE A 1 83 ? -1.332 -5.451 15.748 1.00 97.31 83 ILE A C 1
ATOM 689 O O . ILE A 1 83 ? -2.473 -5.916 15.772 1.00 97.31 83 ILE A O 1
ATOM 693 N N . PRO A 1 84 ? -0.913 -4.566 16.672 1.00 97.44 84 PRO A N 1
ATOM 694 C CA . PRO A 1 84 ? -1.797 -4.050 17.710 1.00 97.44 84 PRO A CA 1
ATOM 695 C C . PRO A 1 84 ? -3.024 -3.35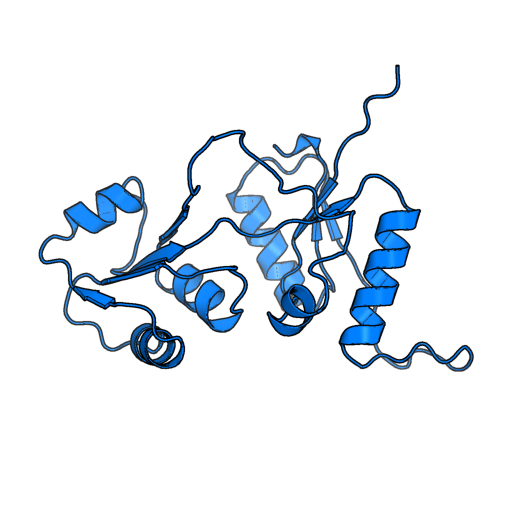6 17.108 1.00 97.44 84 PRO A C 1
ATOM 697 O O . PRO A 1 84 ? -2.885 -2.510 16.221 1.00 97.44 84 PRO A O 1
ATOM 700 N N . VAL A 1 85 ? -4.212 -3.686 17.619 1.00 97.56 85 VAL A N 1
ATOM 701 C CA . VAL A 1 85 ? -5.482 -3.068 17.213 1.00 97.56 85 VAL A CA 1
ATOM 702 C C . VAL A 1 85 ? -5.969 -2.132 18.316 1.00 97.56 85 VAL A C 1
ATOM 704 O O . VAL A 1 85 ? -6.130 -2.543 19.462 1.00 97.56 85 VAL A O 1
ATOM 707 N N . GLU A 1 86 ? -6.218 -0.872 17.967 1.00 97.38 86 GLU A N 1
ATOM 708 C CA . GLU A 1 86 ? -6.779 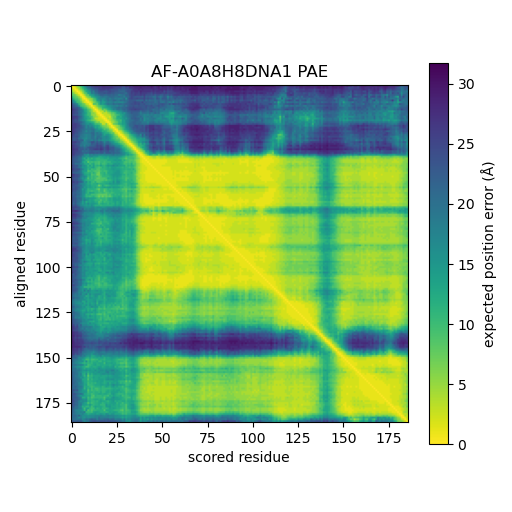0.148 18.850 1.00 97.38 86 GLU A CA 1
ATOM 709 C C . GLU A 1 86 ? -8.181 0.533 18.372 1.00 97.38 86 GLU A C 1
ATOM 711 O O . GLU A 1 86 ? -8.360 1.114 17.297 1.00 97.38 86 GLU A O 1
ATOM 716 N N . TYR A 1 87 ? -9.189 0.206 19.179 1.00 97.44 87 TYR A N 1
ATOM 717 C CA . TYR A 1 87 ? -10.557 0.648 18.937 1.00 97.44 87 TYR A CA 1
ATOM 718 C C . TYR A 1 87 ? -10.716 2.073 19.457 1.00 97.44 87 TYR A C 1
ATOM 720 O O . TYR A 1 87 ? -10.618 2.316 20.656 1.00 97.44 87 TYR A O 1
ATOM 728 N N . VAL A 1 88 ? -10.949 3.018 18.551 1.00 96.75 88 VAL A N 1
ATOM 729 C CA . VAL A 1 88 ? -11.118 4.428 18.906 1.00 96.75 88 VAL A CA 1
ATOM 730 C C . VAL A 1 88 ? -12.584 4.731 19.201 1.00 96.75 88 VAL A C 1
ATOM 732 O O . VAL A 1 88 ? -13.482 4.318 18.464 1.00 96.75 88 VAL A O 1
ATOM 735 N N . GLU A 1 89 ? -12.832 5.497 20.259 1.00 94.44 89 GLU A N 1
ATOM 736 C CA . GLU A 1 89 ? -14.189 5.857 20.695 1.00 94.44 89 GLU A CA 1
ATOM 737 C C . GLU A 1 89 ? -14.824 6.942 19.815 1.00 94.44 89 GLU A C 1
ATOM 739 O O . GLU A 1 89 ? -16.040 6.988 19.639 1.00 94.44 89 GLU A O 1
ATOM 744 N N . ASN A 1 90 ? -13.999 7.813 19.224 1.00 94.81 90 ASN A N 1
ATOM 745 C CA . ASN A 1 90 ? -14.443 8.963 18.443 1.00 94.81 90 ASN A CA 1
ATOM 746 C C . ASN A 1 90 ? -13.912 8.902 17.002 1.00 94.81 90 ASN A C 1
ATOM 748 O O . ASN A 1 90 ? -12.702 8.850 16.770 1.00 94.81 90 ASN A O 1
ATOM 752 N N . LYS A 1 91 ? -14.820 9.004 16.018 1.00 94.31 91 LYS A N 1
ATOM 753 C CA . LYS A 1 91 ? -14.493 9.070 14.581 1.00 94.31 91 LYS A CA 1
ATOM 754 C C . LYS A 1 91 ? -13.511 10.201 14.249 1.00 94.31 91 LYS A C 1
ATOM 756 O O . LYS A 1 91 ? -12.690 10.049 13.348 1.00 94.31 91 LYS A O 1
ATOM 761 N N . GLY A 1 92 ? -13.572 11.309 14.988 1.00 96.19 92 GLY A N 1
ATOM 762 C CA . GLY A 1 92 ? -12.680 12.461 14.859 1.00 96.19 92 GLY A CA 1
ATOM 763 C C . GLY A 1 92 ? -11.196 12.100 14.955 1.00 96.19 92 GLY A C 1
ATOM 764 O O . GLY A 1 92 ? -10.379 12.701 14.265 1.00 96.19 92 GLY A O 1
ATOM 765 N N . ILE A 1 93 ? -10.846 11.056 15.713 1.00 96.00 93 ILE A N 1
ATOM 766 C CA . ILE A 1 93 ? -9.468 10.558 15.791 1.00 96.00 93 ILE A CA 1
ATOM 767 C C . ILE A 1 93 ? -9.009 10.041 14.417 1.00 96.00 93 ILE A C 1
ATOM 769 O O . ILE A 1 93 ? -7.947 10.428 13.931 1.00 96.00 93 ILE A O 1
ATOM 773 N N . LEU A 1 94 ? -9.834 9.236 13.733 1.00 97.00 94 LEU A N 1
ATOM 774 C CA . LEU A 1 94 ? -9.510 8.756 12.383 1.00 97.00 94 LEU A CA 1
ATOM 775 C C . LEU A 1 94 ? -9.538 9.879 11.341 1.00 97.00 94 LEU A C 1
ATOM 777 O O . LEU A 1 94 ? -8.739 9.858 10.403 1.00 97.00 94 LEU A O 1
ATOM 781 N N . ASN A 1 95 ? -10.420 10.869 11.500 1.00 96.88 95 ASN A N 1
ATOM 782 C CA . ASN A 1 95 ? -10.441 12.060 10.649 1.00 96.88 95 ASN A CA 1
ATOM 783 C C . ASN A 1 95 ? -9.108 12.822 10.718 1.00 96.88 95 ASN A C 1
ATOM 785 O O . ASN A 1 95 ? -8.599 13.244 9.681 1.00 96.88 95 ASN A O 1
ATOM 789 N N . ASN A 1 96 ? -8.505 12.934 11.905 1.00 96.25 96 ASN A N 1
ATOM 790 C CA . ASN A 1 96 ? -7.202 13.579 12.070 1.00 96.25 96 ASN A CA 1
ATOM 791 C C . ASN A 1 96 ? -6.103 12.827 11.306 1.00 96.25 96 ASN A C 1
ATOM 793 O O . ASN A 1 96 ? -5.352 13.441 10.548 1.00 96.25 96 ASN A O 1
ATOM 797 N N . TYR A 1 97 ? -6.050 11.496 11.424 1.00 95.50 97 TYR A N 1
ATOM 798 C CA . TYR A 1 97 ? -5.053 10.688 10.709 1.00 95.50 97 TYR A CA 1
ATOM 799 C C . TYR A 1 97 ? -5.242 10.658 9.187 1.00 95.50 97 TYR A C 1
ATOM 801 O O . TYR A 1 97 ? -4.279 10.471 8.448 1.00 95.50 97 TYR A O 1
ATOM 809 N N . SER A 1 98 ? -6.474 10.831 8.710 1.00 94.06 98 SER A N 1
ATOM 810 C CA . SER A 1 98 ? -6.821 10.794 7.283 1.00 94.06 98 SER A CA 1
ATOM 811 C C . SER A 1 98 ? -6.944 12.179 6.642 1.00 94.06 98 SER A C 1
ATOM 813 O O . SER A 1 98 ? -7.316 12.274 5.473 1.00 94.06 98 SER A O 1
ATOM 815 N N . SER A 1 99 ? -6.662 13.259 7.380 1.00 94.00 99 SER A N 1
ATOM 816 C CA . SER A 1 99 ? -6.890 14.640 6.926 1.00 94.00 99 SER A CA 1
ATOM 817 C C . SER A 1 99 ? -8.320 14.853 6.399 1.00 94.00 99 SER A C 1
ATOM 819 O O . SER A 1 99 ? -8.521 15.383 5.307 1.00 94.00 99 SER A O 1
ATOM 821 N N . ASN A 1 100 ? -9.315 14.385 7.160 1.00 94.44 100 ASN A N 1
ATOM 822 C CA . ASN A 1 100 ? -10.747 14.378 6.826 1.00 94.44 100 ASN A CA 1
ATOM 823 C C . ASN A 1 100 ? -11.138 13.587 5.562 1.00 94.44 100 ASN A C 1
ATOM 825 O O . ASN A 1 100 ? -12.274 13.695 5.095 1.00 94.44 100 ASN A O 1
ATOM 829 N N . ARG A 1 101 ? -10.242 12.768 5.000 1.00 93.00 101 ARG A N 1
ATOM 830 C CA . ARG A 1 101 ? -10.579 11.903 3.862 1.00 93.00 101 ARG A CA 1
ATOM 831 C C . ARG A 1 101 ? -11.369 10.666 4.314 1.00 93.00 101 ARG A C 1
ATOM 833 O O . ARG A 1 101 ? -11.283 10.256 5.472 1.00 93.00 101 ARG A O 1
ATOM 840 N N . PRO A 1 102 ? -12.130 10.020 3.411 1.00 93.81 102 PRO A N 1
ATOM 841 C CA . PRO A 1 102 ? -12.892 8.822 3.749 1.00 93.81 102 PRO A CA 1
ATOM 842 C C . PRO A 1 102 ? -11.996 7.671 4.235 1.00 93.81 102 PRO A C 1
ATOM 844 O O . PRO A 1 102 ? -11.318 7.006 3.456 1.00 93.81 102 PRO A O 1
ATOM 847 N N . HIS A 1 103 ? -12.018 7.414 5.541 1.00 95.81 103 HIS A N 1
ATOM 848 C CA . HIS A 1 103 ? -11.245 6.346 6.182 1.00 95.81 103 HIS A CA 1
ATOM 849 C C . HIS A 1 103 ? -12.057 5.049 6.375 1.00 95.81 103 HIS A C 1
ATOM 851 O O . HIS A 1 103 ? -11.501 3.997 6.675 1.00 95.81 103 HIS A O 1
ATOM 857 N N . ASN A 1 104 ? -13.384 5.084 6.203 1.00 94.88 104 ASN A N 1
ATOM 858 C CA . ASN A 1 104 ? -14.285 3.919 6.287 1.00 94.88 104 ASN A CA 1
ATOM 859 C C . ASN A 1 104 ? -14.155 3.081 7.577 1.00 94.88 104 ASN A C 1
ATOM 861 O O . ASN A 1 104 ? -14.456 1.889 7.593 1.00 94.88 104 ASN A O 1
ATOM 865 N N . GLY A 1 105 ? -13.743 3.724 8.670 1.00 96.31 105 GLY A N 1
ATOM 866 C CA . GLY A 1 105 ? -13.549 3.092 9.976 1.00 96.31 105 GLY A CA 1
ATOM 867 C C . GLY A 1 105 ? -12.192 2.419 10.188 1.00 96.31 105 GLY A C 1
ATOM 868 O O . GLY A 1 105 ? -12.013 1.854 11.257 1.00 96.31 105 GLY A O 1
ATOM 869 N N . PHE A 1 106 ? -11.252 2.507 9.238 1.00 98.00 106 PHE A N 1
ATOM 870 C CA . PHE A 1 106 ? -9.920 1.903 9.350 1.00 98.00 106 PHE A CA 1
ATOM 871 C C . PHE A 1 106 ? -8.806 2.897 9.016 1.00 98.00 106 PHE A C 1
ATOM 873 O O . PHE A 1 106 ? -8.848 3.567 7.978 1.00 98.00 106 PHE A O 1
ATOM 880 N N . VAL A 1 107 ? -7.784 2.939 9.869 1.00 98.25 107 VAL A N 1
ATOM 881 C CA . VAL A 1 107 ? -6.507 3.608 9.601 1.00 98.25 107 VAL A CA 1
ATOM 882 C C . VAL A 1 107 ? -5.373 2.701 10.063 1.00 98.25 107 VAL A C 1
ATOM 884 O O . VAL A 1 107 ? -5.371 2.239 11.195 1.00 98.25 107 VAL A O 1
ATOM 887 N N . LEU A 1 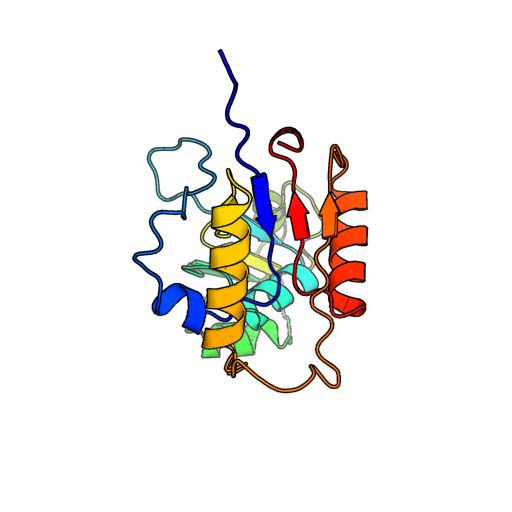108 ? -4.400 2.458 9.197 1.00 97.94 108 LEU A N 1
ATOM 888 C CA . LEU A 1 108 ? -3.208 1.670 9.471 1.00 97.94 108 LEU A CA 1
ATOM 889 C C . LEU A 1 108 ? -1.992 2.593 9.529 1.00 97.94 108 LEU A C 1
ATOM 891 O O . LEU A 1 108 ? -1.661 3.264 8.551 1.00 97.94 108 LEU A O 1
ATOM 895 N N . GLU A 1 109 ? -1.323 2.605 10.673 1.00 97.50 109 GLU A N 1
ATOM 896 C CA . GLU A 1 109 ? -0.027 3.247 10.858 1.00 97.50 109 GLU A CA 1
ATOM 897 C C . GLU A 1 109 ? 1.072 2.284 10.400 1.00 97.50 109 GLU A C 1
ATOM 899 O O . GLU A 1 109 ? 1.202 1.172 10.922 1.00 97.50 109 GLU A O 1
ATOM 904 N N . ALA A 1 110 ? 1.871 2.695 9.417 1.00 95.38 110 ALA A N 1
ATOM 905 C CA . ALA A 1 110 ? 2.889 1.846 8.806 1.00 95.38 110 ALA A CA 1
ATOM 906 C C . ALA A 1 110 ? 4.163 2.623 8.459 1.00 95.38 110 ALA A C 1
ATOM 908 O O . ALA A 1 110 ? 4.178 3.854 8.389 1.00 95.38 110 ALA A O 1
ATOM 909 N N . SER A 1 111 ? 5.252 1.896 8.217 1.00 92.31 111 SER A N 1
ATOM 910 C CA . SER A 1 111 ? 6.456 2.473 7.626 1.00 92.31 111 SER A CA 1
ATOM 911 C C . SER A 1 111 ? 6.159 2.957 6.197 1.00 92.31 111 SER A C 1
ATOM 913 O O . SER A 1 111 ? 5.292 2.380 5.528 1.00 92.31 111 SER A O 1
ATOM 915 N N . PRO A 1 112 ? 6.893 3.952 5.673 1.00 86.56 112 PRO A N 1
ATOM 916 C CA . PRO A 1 112 ? 6.813 4.348 4.277 1.00 86.56 112 PRO A CA 1
ATOM 917 C C . PRO A 1 112 ? 7.004 3.160 3.343 1.00 86.56 112 PRO A C 1
ATOM 919 O O . PRO A 1 112 ? 7.713 2.202 3.669 1.00 86.56 112 PRO A O 1
ATOM 922 N N . MET A 1 113 ? 6.350 3.212 2.186 1.00 81.06 113 MET A N 1
ATOM 923 C CA . MET A 1 113 ? 6.523 2.173 1.181 1.00 81.06 113 MET A CA 1
ATOM 924 C C . MET A 1 113 ? 7.915 2.300 0.570 1.00 81.06 113 MET A C 1
ATOM 926 O O . MET A 1 113 ? 8.348 3.398 0.212 1.00 81.06 113 MET A O 1
ATOM 930 N N . GLN A 1 114 ? 8.625 1.182 0.453 1.00 75.31 114 GLN A N 1
ATOM 931 C CA . GLN A 1 114 ? 9.928 1.184 -0.197 1.00 75.31 114 GLN A CA 1
ATOM 932 C C . GLN A 1 114 ? 9.735 1.313 -1.711 1.00 75.31 114 GLN A C 1
ATOM 934 O O . GLN A 1 114 ? 8.940 0.593 -2.307 1.00 75.31 114 GLN A O 1
ATOM 939 N N . CYS A 1 115 ? 10.462 2.245 -2.319 1.00 70.25 115 CYS A N 1
ATOM 940 C CA . CYS A 1 115 ? 10.524 2.427 -3.766 1.00 70.25 115 CYS A CA 1
ATOM 941 C C . CYS A 1 115 ? 11.976 2.248 -4.203 1.00 70.25 115 CYS A C 1
ATOM 943 O O . CYS A 1 115 ? 12.887 2.672 -3.486 1.00 70.25 115 CYS A O 1
ATOM 945 N N . PHE A 1 116 ? 12.196 1.653 -5.373 1.00 74.19 116 PHE A N 1
ATOM 946 C CA . PHE A 1 116 ? 13.539 1.534 -5.939 1.00 74.19 116 PHE A CA 1
ATOM 947 C C . PHE A 1 116 ? 13.811 2.731 -6.831 1.00 74.19 116 PHE A C 1
ATOM 949 O O . PHE A 1 116 ? 12.979 3.085 -7.662 1.00 74.19 116 PHE A O 1
ATOM 956 N N . SER A 1 117 ? 14.976 3.346 -6.663 1.00 74.50 117 SER A N 1
ATOM 957 C CA . SER A 1 117 ? 15.440 4.377 -7.580 1.00 74.50 117 SER A CA 1
ATOM 958 C C . SER A 1 117 ? 16.228 3.719 -8.702 1.00 74.50 117 SER A C 1
ATOM 960 O O . SER A 1 117 ? 17.268 3.127 -8.440 1.00 74.50 117 SER A O 1
ATOM 962 N N . LEU A 1 118 ? 15.780 3.878 -9.940 1.00 78.25 118 LEU A N 1
ATOM 963 C CA . LEU A 1 118 ? 16.491 3.436 -11.133 1.00 78.25 118 LEU A CA 1
ATOM 964 C C . LEU A 1 118 ? 17.048 4.663 -11.856 1.00 78.25 118 LEU A C 1
ATOM 966 O O . LEU A 1 118 ? 16.304 5.555 -12.263 1.00 78.25 118 LEU A O 1
ATOM 970 N N . SER A 1 119 ? 18.366 4.713 -12.005 1.00 78.94 119 SER A N 1
ATOM 971 C CA . SER A 1 119 ? 19.089 5.815 -12.654 1.00 78.94 119 SER A CA 1
ATOM 972 C C . SER A 1 119 ? 19.622 5.418 -14.026 1.00 78.94 119 SER A C 1
ATOM 974 O O . SER A 1 119 ? 19.867 6.277 -14.871 1.00 78.94 119 SER A O 1
ATOM 976 N N . THR A 1 120 ? 19.821 4.119 -14.259 1.00 80.69 120 THR A N 1
ATOM 977 C CA . THR A 1 120 ? 20.394 3.606 -15.505 1.00 80.69 120 THR A CA 1
ATOM 978 C C . THR A 1 120 ? 19.584 2.445 -16.067 1.00 80.69 120 THR A C 1
ATOM 980 O O . THR A 1 120 ? 18.941 1.689 -15.340 1.00 80.69 120 THR A O 1
ATOM 983 N N . HIS A 1 121 ? 19.658 2.262 -17.386 1.00 81.44 121 HIS A N 1
ATOM 984 C CA . HIS A 1 121 ? 19.071 1.096 -18.045 1.00 81.44 121 HIS A CA 1
ATOM 985 C C . HIS A 1 121 ? 19.641 -0.221 -17.489 1.00 81.44 121 HIS A C 1
ATOM 987 O O . HIS A 1 121 ? 18.901 -1.177 -17.283 1.00 81.44 121 HIS A O 1
ATOM 993 N N . LYS A 1 122 ? 20.941 -0.248 -17.159 1.00 80.88 122 LYS A N 1
ATOM 994 C CA . LYS A 1 122 ? 21.600 -1.413 -16.555 1.00 80.88 122 LYS A CA 1
ATOM 995 C C . LYS A 1 122 ? 21.004 -1.780 -15.192 1.00 80.88 122 LYS A C 1
ATOM 997 O O . LYS A 1 122 ? 20.783 -2.956 -14.936 1.00 80.88 122 LYS A O 1
ATOM 1002 N N . GLU A 1 123 ? 20.708 -0.797 -14.341 1.00 82.25 123 GLU A N 1
ATOM 1003 C CA . GLU A 1 123 ? 20.030 -1.041 -13.057 1.00 82.25 123 GLU A CA 1
ATOM 1004 C C . GLU A 1 123 ? 18.644 -1.659 -13.259 1.00 82.25 123 GLU A C 1
ATOM 1006 O O . GLU A 1 123 ? 18.283 -2.592 -12.547 1.00 82.25 123 GLU A O 1
ATOM 1011 N N . PHE A 1 124 ? 17.892 -1.194 -14.261 1.00 82.69 124 PHE A N 1
ATOM 1012 C CA . PHE A 1 124 ? 16.586 -1.765 -14.586 1.00 82.69 124 PHE A CA 1
ATOM 1013 C C . PHE A 1 124 ? 16.681 -3.204 -15.117 1.00 82.69 124 PHE A C 1
ATOM 1015 O O . PHE A 1 124 ? 15.866 -4.047 -14.747 1.00 82.69 124 PHE A O 1
ATOM 1022 N N . LEU A 1 125 ? 17.671 -3.512 -15.960 1.00 82.56 125 LEU A N 1
ATOM 1023 C CA . LEU A 1 125 ? 17.901 -4.880 -16.442 1.00 82.56 125 LEU A CA 1
ATOM 1024 C C . LEU A 1 125 ? 18.295 -5.828 -15.304 1.00 82.56 125 LEU A C 1
ATOM 1026 O O . LEU A 1 125 ? 17.740 -6.919 -15.203 1.00 82.56 125 LEU A O 1
ATOM 1030 N N . ASN A 1 126 ? 19.204 -5.396 -14.426 1.00 80.75 126 ASN A N 1
ATOM 1031 C CA . ASN A 1 126 ? 19.600 -6.177 -13.253 1.00 80.75 126 ASN A CA 1
ATOM 1032 C C . ASN A 1 126 ? 18.397 -6.456 -12.351 1.00 80.75 126 ASN A C 1
ATOM 1034 O O . ASN A 1 126 ? 18.165 -7.595 -11.959 1.00 80.75 126 ASN A O 1
ATOM 1038 N N . PHE A 1 127 ? 17.587 -5.428 -12.095 1.00 80.62 127 PHE A N 1
ATOM 1039 C CA . PHE A 1 127 ? 16.369 -5.561 -11.313 1.00 80.62 127 PHE A CA 1
ATOM 1040 C C . PHE A 1 127 ? 15.397 -6.593 -11.905 1.00 80.62 127 PHE A C 1
ATOM 1042 O O . PHE A 1 127 ? 14.876 -7.438 -11.181 1.00 80.62 127 PHE A O 1
ATOM 1049 N N . GLN A 1 128 ? 15.168 -6.558 -13.221 1.00 79.00 128 GLN A N 1
ATOM 1050 C CA . GLN A 1 128 ? 14.312 -7.540 -13.891 1.00 79.00 128 GLN A CA 1
ATOM 1051 C C . GLN A 1 128 ? 14.857 -8.964 -13.754 1.00 79.00 128 GLN A C 1
ATOM 1053 O O . GLN A 1 128 ? 14.093 -9.879 -13.449 1.00 79.00 128 GLN A O 1
ATOM 1058 N N . ALA A 1 129 ? 16.164 -9.152 -13.955 1.00 77.75 129 ALA A N 1
ATOM 1059 C CA . ALA A 1 129 ? 16.803 -10.457 -13.816 1.00 77.75 129 ALA A CA 1
ATOM 1060 C C . ALA A 1 129 ? 16.666 -11.000 -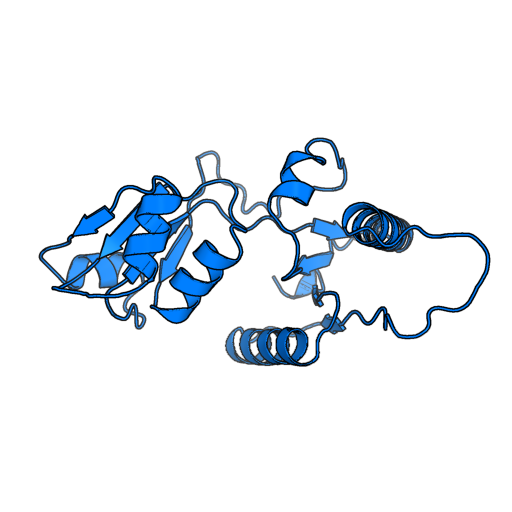12.384 1.00 77.75 129 ALA A C 1
ATOM 1062 O O . ALA A 1 129 ? 16.253 -12.145 -12.194 1.00 77.75 129 ALA A O 1
ATOM 1063 N N . ASP A 1 130 ? 16.934 -10.164 -11.378 1.00 77.56 130 ASP A N 1
ATOM 1064 C CA . ASP A 1 130 ? 16.780 -10.524 -9.967 1.00 77.56 130 ASP A CA 1
ATOM 1065 C C . ASP A 1 130 ? 15.324 -10.873 -9.638 1.00 77.56 130 ASP A C 1
ATOM 1067 O O . ASP A 1 130 ? 15.055 -11.885 -8.986 1.00 77.56 130 ASP A O 1
ATOM 1071 N N . TYR A 1 131 ? 14.366 -10.076 -10.111 1.00 73.00 131 TYR A N 1
ATOM 1072 C CA . TYR A 1 131 ? 12.943 -10.313 -9.887 1.00 73.00 131 TYR A CA 1
ATOM 1073 C C . TYR A 1 131 ? 12.475 -11.652 -10.476 1.00 73.00 131 TYR A C 1
ATOM 1075 O O . TYR A 1 131 ? 11.788 -12.418 -9.797 1.00 73.00 131 TYR A O 1
ATOM 1083 N N . LEU A 1 132 ? 12.868 -11.967 -11.713 1.00 72.69 132 LEU A N 1
ATOM 1084 C CA . LEU A 1 132 ? 12.519 -13.228 -12.372 1.00 72.69 132 LEU A CA 1
ATOM 1085 C C . LEU A 1 132 ? 13.119 -14.428 -11.630 1.00 72.69 132 LEU A C 1
ATOM 1087 O O . LEU A 1 132 ? 12.391 -15.347 -11.245 1.00 72.69 132 LEU A O 1
ATOM 1091 N N . ASN A 1 133 ? 14.419 -14.374 -11.335 1.00 69.62 133 ASN A N 1
ATOM 1092 C CA . ASN A 1 133 ? 15.127 -15.457 -10.657 1.00 69.62 133 ASN A CA 1
ATOM 1093 C C . ASN A 1 133 ? 14.532 -15.769 -9.272 1.00 69.62 133 ASN A C 1
ATOM 1095 O O . ASN A 1 133 ? 14.367 -16.937 -8.916 1.00 69.62 133 ASN A O 1
ATOM 1099 N N . ASN A 1 134 ? 14.166 -14.741 -8.497 1.00 66.69 134 ASN A N 1
ATOM 1100 C CA . ASN A 1 134 ? 13.606 -14.919 -7.152 1.00 66.69 134 ASN A CA 1
ATOM 1101 C C . ASN A 1 134 ? 12.157 -15.428 -7.150 1.00 66.69 134 ASN A C 1
ATOM 1103 O O . ASN A 1 134 ? 11.755 -16.095 -6.198 1.00 66.69 134 ASN A O 1
ATOM 1107 N N . ASN A 1 135 ? 11.394 -15.176 -8.215 1.00 65.06 135 ASN A N 1
ATOM 1108 C CA . ASN A 1 135 ? 10.045 -15.722 -8.386 1.00 65.06 135 ASN A CA 1
ATOM 1109 C C . ASN A 1 135 ? 10.036 -17.102 -9.069 1.00 65.06 135 ASN A C 1
ATOM 1111 O O . ASN A 1 135 ? 8.991 -17.570 -9.511 1.00 65.06 135 ASN A O 1
ATOM 1115 N N . GLY A 1 136 ? 11.193 -17.772 -9.143 1.00 57.62 136 GLY A N 1
ATOM 1116 C CA . GLY A 1 136 ? 11.310 -19.125 -9.689 1.00 57.62 136 GLY A CA 1
ATOM 1117 C C . GLY A 1 136 ? 11.344 -19.192 -11.217 1.00 57.62 136 GLY A C 1
ATOM 1118 O O . GLY A 1 136 ? 11.378 -20.292 -11.768 1.00 57.62 136 GLY A O 1
ATOM 1119 N N . PHE A 1 137 ? 11.400 -18.050 -11.909 1.00 58.69 137 PHE A N 1
ATOM 1120 C CA . PHE A 1 137 ? 11.656 -17.998 -13.345 1.00 58.69 137 PHE A CA 1
ATOM 1121 C C . PHE A 1 137 ? 13.163 -18.133 -13.566 1.00 58.69 137 PHE A C 1
ATOM 1123 O O . PHE A 1 137 ? 13.887 -17.145 -13.656 1.00 58.69 137 PHE A O 1
ATOM 1130 N N . LYS A 1 138 ? 13.661 -19.375 -13.599 1.00 49.41 138 LYS A N 1
ATOM 1131 C CA . LYS A 1 138 ? 15.052 -19.640 -13.981 1.00 49.41 138 LYS A CA 1
ATOM 1132 C C . LYS A 1 138 ? 15.242 -19.227 -15.438 1.00 49.41 138 LYS A C 1
ATOM 1134 O O . LYS A 1 138 ? 14.617 -19.800 -16.327 1.00 49.41 138 LYS A O 1
ATOM 1139 N N . ILE A 1 139 ? 16.119 -18.257 -15.671 1.00 51.84 139 ILE A N 1
ATOM 1140 C CA . ILE A 1 139 ? 16.606 -17.916 -17.006 1.00 51.84 139 ILE A CA 1
ATOM 1141 C C . ILE A 1 139 ? 17.506 -19.077 -17.448 1.00 51.84 139 ILE A C 1
ATOM 1143 O O . ILE A 1 139 ? 18.686 -19.116 -17.117 1.00 51.84 139 ILE A O 1
ATOM 1147 N N . SER A 1 140 ? 16.938 -20.089 -18.106 1.00 44.84 140 SER A N 1
ATOM 1148 C CA . SER A 1 140 ? 17.735 -21.047 -18.869 1.00 44.84 140 SER A CA 1
ATOM 1149 C C . SER A 1 140 ? 18.006 -20.443 -20.239 1.00 44.84 140 SER A C 1
ATOM 1151 O O . SER A 1 140 ? 17.065 -20.066 -20.935 1.00 44.84 140 SER A O 1
ATOM 1153 N N . ASP A 1 141 ? 19.279 -20.381 -20.626 1.00 50.34 141 ASP A N 1
ATOM 1154 C CA . ASP A 1 141 ? 19.790 -19.718 -21.838 1.00 50.34 141 ASP A CA 1
ATOM 1155 C C . ASP A 1 141 ? 19.217 -20.231 -23.172 1.00 50.34 141 ASP A C 1
ATOM 1157 O O . ASP A 1 141 ? 19.578 -19.733 -24.232 1.00 50.34 141 ASP A O 1
ATOM 1161 N N . ASN A 1 142 ? 18.306 -21.204 -23.157 1.00 43.97 142 ASN A N 1
ATOM 1162 C CA . ASN A 1 142 ? 17.632 -21.706 -24.341 1.00 43.97 142 ASN A CA 1
ATOM 1163 C C . ASN A 1 142 ? 16.171 -22.057 -24.031 1.00 43.97 142 ASN A C 1
ATOM 1165 O O . ASN A 1 142 ? 15.871 -22.625 -22.983 1.00 43.97 142 ASN A O 1
ATOM 1169 N N . LEU A 1 143 ? 15.311 -21.786 -25.019 1.00 38.91 143 LEU A N 1
ATOM 1170 C CA . LEU A 1 143 ? 13.874 -22.075 -25.125 1.00 38.91 143 LEU A CA 1
ATOM 1171 C C . LEU A 1 143 ? 12.897 -21.025 -24.562 1.00 38.91 143 LEU A C 1
ATOM 1173 O O . LEU A 1 143 ? 12.508 -21.030 -23.402 1.00 38.91 143 LEU A O 1
ATOM 1177 N N . HIS A 1 144 ? 12.420 -20.186 -25.486 1.00 40.59 144 HIS A N 1
ATOM 1178 C CA . HIS A 1 144 ? 11.019 -19.791 -25.643 1.00 40.59 144 HIS A CA 1
ATOM 1179 C C . HIS A 1 144 ? 10.186 -19.702 -24.355 1.00 40.59 144 HIS A C 1
ATOM 1181 O O . HIS A 1 144 ? 9.536 -20.662 -23.942 1.00 40.59 144 HIS A O 1
ATOM 1187 N N . TYR A 1 145 ? 10.109 -18.477 -23.833 1.00 49.38 145 TYR A N 1
ATOM 1188 C CA . TYR A 1 145 ? 8.996 -17.937 -23.053 1.00 49.38 145 TYR A CA 1
ATOM 1189 C C . TYR A 1 145 ? 7.639 -18.282 -23.701 1.00 49.38 145 TYR A C 1
ATOM 1191 O O . TYR A 1 145 ? 7.024 -17.466 -24.385 1.00 49.38 145 TYR A O 1
ATOM 1199 N N . LYS A 1 146 ? 7.123 -19.494 -23.496 1.00 42.41 146 LYS A N 1
ATOM 1200 C CA . LYS A 1 146 ? 5.703 -19.774 -23.708 1.00 42.41 146 LYS A CA 1
ATOM 1201 C C . LYS A 1 146 ? 4.965 -19.220 -22.489 1.00 42.41 146 LYS A C 1
ATOM 1203 O O . LYS A 1 146 ? 4.748 -19.931 -21.518 1.00 42.41 146 LYS A O 1
ATOM 1208 N N . ASN A 1 147 ? 4.615 -17.934 -22.569 1.00 50.22 147 ASN A N 1
ATOM 1209 C CA . ASN A 1 147 ? 3.525 -17.257 -21.841 1.00 50.22 147 ASN A CA 1
ATOM 1210 C C . ASN A 1 147 ? 3.863 -16.303 -20.681 1.00 50.22 147 ASN A C 1
ATOM 1212 O O . ASN A 1 147 ? 2.923 -15.784 -20.085 1.00 50.22 147 ASN A O 1
ATOM 1216 N N . TYR A 1 148 ? 5.124 -15.978 -20.381 1.00 57.44 148 TYR A N 1
ATOM 1217 C CA . TYR A 1 148 ? 5.400 -14.855 -19.468 1.00 57.44 148 TYR A CA 1
ATOM 1218 C C . TYR A 1 148 ? 5.697 -13.583 -20.267 1.00 57.44 148 TYR A C 1
ATOM 1220 O O . TYR A 1 148 ? 6.779 -13.407 -20.823 1.00 57.44 148 TYR A O 1
ATOM 1228 N N . ILE A 1 149 ? 4.698 -12.708 -20.372 1.00 63.59 149 ILE A N 1
ATOM 1229 C CA . ILE A 1 149 ? 4.863 -11.393 -20.989 1.00 63.59 149 ILE A CA 1
ATOM 1230 C C . ILE A 1 149 ? 5.578 -10.510 -19.965 1.00 63.59 149 ILE A C 1
ATOM 1232 O O . ILE A 1 149 ? 5.026 -10.207 -18.912 1.00 63.59 149 ILE A O 1
ATOM 1236 N N . ASN A 1 150 ? 6.812 -10.113 -20.276 1.00 74.94 150 ASN A N 1
ATOM 1237 C CA . ASN A 1 150 ? 7.568 -9.149 -19.482 1.00 74.94 150 ASN A CA 1
ATOM 1238 C C . ASN A 1 150 ? 7.191 -7.715 -19.907 1.00 74.94 150 ASN A C 1
ATOM 1240 O O . ASN A 1 150 ? 7.867 -7.104 -20.734 1.00 74.94 150 ASN A O 1
ATOM 1244 N N . LEU A 1 151 ? 6.070 -7.210 -19.393 1.00 83.75 151 LEU A N 1
ATOM 1245 C CA . LEU A 1 151 ? 5.505 -5.898 -19.688 1.00 83.75 151 LEU A CA 1
ATOM 1246 C C . LEU A 1 151 ? 5.593 -4.952 -18.482 1.00 83.75 151 LEU A C 1
ATOM 1248 O O . LEU A 1 151 ? 4.960 -5.158 -17.444 1.00 83.75 151 LEU A O 1
ATOM 1252 N N . TRP A 1 152 ? 6.330 -3.859 -18.668 1.00 87.25 152 TRP A N 1
ATOM 1253 C CA . TRP A 1 152 ? 6.472 -2.765 -17.706 1.00 87.25 152 TRP A CA 1
ATOM 1254 C C . TRP A 1 152 ? 5.831 -1.495 -18.248 1.00 87.25 152 TRP A C 1
ATOM 1256 O O . TRP A 1 152 ? 5.914 -1.217 -19.444 1.00 87.25 152 TRP A O 1
ATOM 1266 N N . LEU A 1 153 ? 5.238 -0.698 -17.362 1.00 89.69 153 LEU A N 1
ATOM 1267 C CA . LEU A 1 153 ? 4.651 0.591 -17.717 1.00 89.69 153 LEU A CA 1
ATOM 1268 C C . LEU A 1 153 ? 5.538 1.732 -17.225 1.00 89.69 153 LEU A C 1
ATOM 1270 O O . LEU A 1 153 ? 5.769 1.852 -16.028 1.00 89.69 153 LEU A O 1
ATOM 1274 N N . PHE A 1 154 ? 6.010 2.585 -18.129 1.00 90.56 154 PHE A N 1
ATOM 1275 C CA . PHE A 1 154 ? 6.702 3.822 -17.770 1.00 90.56 154 PHE A CA 1
ATOM 1276 C C . PHE A 1 154 ? 5.719 4.995 -17.810 1.00 90.56 154 PHE A C 1
ATOM 1278 O O . PHE A 1 154 ? 5.073 5.221 -18.831 1.00 90.56 154 PHE A O 1
ATOM 1285 N N . LEU A 1 155 ? 5.600 5.728 -16.704 1.00 89.62 155 LEU A N 1
ATOM 1286 C CA . LEU A 1 155 ? 4.758 6.916 -16.588 1.00 89.62 155 LEU A CA 1
ATOM 1287 C C . LEU A 1 155 ? 5.633 8.159 -16.449 1.00 89.62 155 LEU A C 1
ATOM 1289 O O . LEU A 1 155 ? 6.300 8.357 -15.427 1.00 89.62 155 LEU A O 1
ATOM 1293 N N . ASP A 1 156 ? 5.576 9.018 -17.461 1.00 88.62 156 ASP A N 1
ATOM 1294 C CA . ASP A 1 156 ? 6.227 10.324 -17.468 1.00 88.62 156 ASP A CA 1
ATOM 1295 C C . ASP A 1 156 ? 5.186 11.429 -17.311 1.00 88.62 156 ASP A C 1
ATOM 1297 O O . ASP A 1 156 ? 4.154 11.418 -17.976 1.00 88.62 156 ASP A O 1
ATOM 1301 N N . GLU A 1 157 ? 5.458 12.351 -16.396 1.00 86.44 157 GLU A N 1
ATOM 1302 C CA . GLU A 1 157 ? 4.680 13.572 -16.147 1.00 86.44 157 GLU A CA 1
ATOM 1303 C C . GLU A 1 157 ? 3.185 13.339 -15.811 1.00 86.44 157 GLU A C 1
ATOM 1305 O O . GLU A 1 157 ? 2.334 14.203 -16.017 1.00 86.44 157 GLU A O 1
ATOM 1310 N N . ILE A 1 158 ? 2.857 12.191 -15.197 1.00 86.88 158 ILE A N 1
ATOM 1311 C CA . ILE A 1 158 ? 1.540 11.940 -14.589 1.00 86.88 158 ILE A CA 1
ATOM 1312 C C . ILE A 1 158 ? 1.529 12.513 -13.169 1.00 86.88 158 ILE A C 1
ATOM 1314 O O . ILE A 1 158 ? 2.044 11.897 -12.236 1.00 86.88 158 ILE A O 1
ATOM 1318 N N . THR A 1 159 ? 0.929 13.692 -13.014 1.00 83.88 159 THR A N 1
ATOM 1319 C CA . THR A 1 159 ? 0.954 14.472 -11.764 1.00 83.88 159 THR A CA 1
ATOM 1320 C C . THR A 1 159 ? -0.305 14.330 -10.909 1.00 83.88 159 THR A C 1
ATOM 1322 O O . THR A 1 159 ? -0.229 14.486 -9.692 1.00 83.88 159 THR A O 1
ATOM 1325 N N . ASP A 1 160 ? -1.459 14.016 -11.508 1.00 87.19 160 ASP A N 1
ATOM 1326 C CA . ASP A 1 160 ? -2.711 13.820 -10.770 1.00 87.19 160 ASP A CA 1
ATOM 1327 C C . ASP A 1 160 ? -2.731 12.452 -10.048 1.00 87.19 160 ASP A C 1
ATOM 1329 O O . ASP A 1 160 ? -2.704 11.403 -10.708 1.00 87.19 160 ASP A O 1
ATOM 1333 N N . PRO A 1 161 ? -2.842 12.419 -8.703 1.00 83.38 161 PRO A N 1
ATOM 1334 C CA . PRO A 1 161 ? -2.919 11.175 -7.941 1.00 83.38 161 PRO A CA 1
ATOM 1335 C C . PRO A 1 161 ? -4.127 10.301 -8.298 1.00 83.38 161 PRO A C 1
ATOM 1337 O O . PRO A 1 161 ? -4.044 9.077 -8.164 1.00 83.38 161 PRO A O 1
ATOM 1340 N N . MET A 1 162 ? -5.248 10.893 -8.735 1.00 84.50 162 M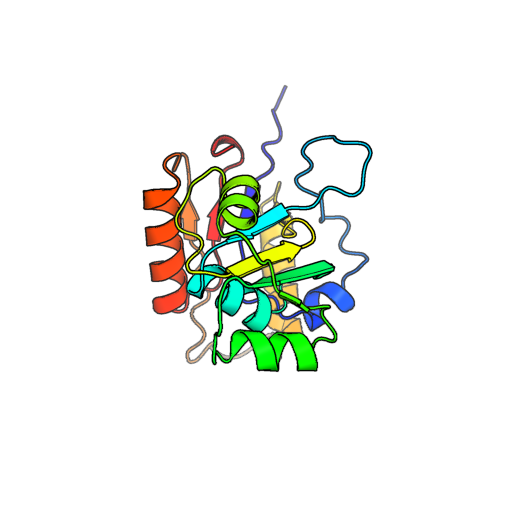ET A N 1
ATOM 1341 C CA . MET A 1 162 ? -6.432 10.121 -9.127 1.00 84.50 162 MET A CA 1
ATOM 1342 C C . MET A 1 162 ? -6.164 9.330 -10.408 1.00 84.50 162 MET A C 1
ATOM 1344 O O . MET A 1 162 ? -6.378 8.113 -10.429 1.00 84.50 162 MET A O 1
ATOM 1348 N N . ASN A 1 163 ? -5.617 9.990 -11.431 1.00 90.44 163 ASN A N 1
ATOM 1349 C CA . ASN A 1 163 ? -5.167 9.333 -12.656 1.00 90.44 163 ASN A CA 1
ATOM 1350 C C . ASN A 1 163 ? -4.095 8.273 -12.380 1.00 90.44 163 ASN A C 1
ATOM 1352 O O . ASN A 1 163 ? -4.219 7.142 -12.853 1.00 90.44 163 ASN A O 1
ATOM 1356 N N . MET A 1 164 ? -3.092 8.581 -11.548 1.00 87.31 164 MET A N 1
ATOM 1357 C CA . MET A 1 164 ? -2.064 7.608 -11.166 1.00 87.31 164 MET A CA 1
ATOM 1358 C C . MET A 1 164 ? -2.679 6.363 -10.512 1.00 87.31 164 MET A C 1
ATOM 1360 O O . MET A 1 164 ? -2.363 5.238 -10.897 1.00 87.31 164 MET A O 1
ATOM 1364 N N . GLY A 1 165 ? -3.615 6.540 -9.576 1.00 86.56 165 GLY A N 1
ATOM 1365 C CA . GLY A 1 165 ? -4.310 5.428 -8.927 1.00 86.56 165 GLY A CA 1
ATOM 1366 C C . GLY A 1 165 ? -5.186 4.602 -9.877 1.00 86.56 165 GLY A C 1
ATOM 1367 O O . GLY A 1 165 ? -5.320 3.390 -9.696 1.00 86.56 165 GLY A O 1
ATOM 1368 N N . ALA A 1 166 ? -5.797 5.216 -10.893 1.00 89.31 166 ALA A N 1
ATOM 1369 C CA . ALA A 1 166 ? -6.546 4.493 -11.922 1.00 89.31 166 ALA A CA 1
ATOM 1370 C C . ALA A 1 166 ? -5.620 3.638 -12.801 1.00 89.31 166 ALA A C 1
ATOM 1372 O O . ALA A 1 166 ? -5.855 2.440 -12.955 1.00 89.31 166 ALA A O 1
ATOM 1373 N N . ILE A 1 167 ? -4.530 4.227 -13.298 1.00 93.00 167 ILE A N 1
ATOM 1374 C CA . ILE A 1 167 ? -3.545 3.540 -14.141 1.00 93.00 167 ILE A CA 1
ATOM 1375 C C . ILE A 1 167 ? -2.926 2.354 -13.401 1.00 93.00 167 ILE A C 1
ATOM 1377 O O . ILE A 1 167 ? -2.870 1.251 -13.936 1.00 93.00 167 ILE A O 1
ATOM 1381 N N . MET A 1 168 ? -2.506 2.562 -12.155 1.00 87.50 168 MET A N 1
ATOM 1382 C CA . MET A 1 168 ? -1.867 1.528 -11.345 1.00 87.50 168 MET A CA 1
ATOM 1383 C C . MET A 1 168 ? -2.793 0.328 -11.083 1.00 87.50 168 MET A C 1
ATOM 1385 O O . MET A 1 168 ? -2.364 -0.821 -11.172 1.00 87.50 168 MET A O 1
ATOM 1389 N N . ARG A 1 169 ? -4.087 0.575 -10.830 1.00 86.06 169 ARG A N 1
ATOM 1390 C CA . ARG A 1 169 ? -5.090 -0.495 -10.683 1.00 86.06 169 ARG A CA 1
ATOM 1391 C C . ARG A 1 169 ? -5.297 -1.275 -11.979 1.00 86.06 169 ARG A C 1
ATOM 1393 O O . ARG A 1 169 ? -5.383 -2.499 -11.930 1.00 86.06 169 ARG A O 1
ATOM 1400 N N . ASN A 1 170 ? -5.338 -0.589 -13.120 1.00 92.50 170 ASN A N 1
ATOM 1401 C CA . ASN A 1 170 ? -5.453 -1.243 -14.423 1.00 92.50 170 ASN A CA 1
ATOM 1402 C C . ASN A 1 170 ? -4.204 -2.070 -14.739 1.00 92.50 170 ASN A C 1
ATOM 1404 O O . ASN A 1 170 ? -4.327 -3.216 -15.155 1.00 92.50 170 ASN A O 1
ATOM 1408 N N . ALA A 1 171 ? -3.010 -1.528 -14.487 1.00 89.62 171 ALA A N 1
ATOM 1409 C CA . ALA A 1 171 ? -1.751 -2.244 -14.669 1.00 89.62 171 ALA A CA 1
ATOM 1410 C C . ALA A 1 171 ? -1.728 -3.551 -13.861 1.00 89.62 171 ALA A C 1
ATOM 1412 O O . ALA A 1 171 ? -1.383 -4.601 -14.398 1.00 89.62 171 ALA A O 1
ATOM 1413 N N . TYR A 1 172 ? -2.172 -3.499 -12.601 1.00 83.69 172 TYR A N 1
ATOM 1414 C CA . TYR A 1 172 ? -2.324 -4.691 -11.770 1.00 83.69 172 TYR A CA 1
ATOM 1415 C C . TYR A 1 172 ? -3.341 -5.685 -12.353 1.00 83.69 172 TYR A C 1
ATOM 1417 O O . TYR A 1 172 ? -3.035 -6.866 -12.481 1.00 83.69 172 TYR A O 1
ATOM 1425 N N . TYR A 1 173 ? -4.527 -5.212 -12.753 1.00 86.44 173 TYR A N 1
ATOM 1426 C CA . TYR A 1 173 ? -5.580 -6.055 -13.330 1.00 86.44 173 TYR A CA 1
ATOM 1427 C C . TYR A 1 173 ? -5.138 -6.773 -14.615 1.00 86.44 173 TYR A C 1
ATOM 1429 O O . 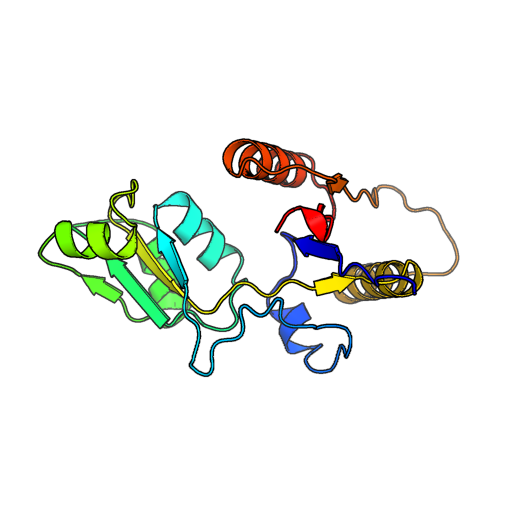TYR A 1 173 ? -5.436 -7.950 -14.797 1.00 86.44 173 TYR A O 1
ATOM 1437 N N . PHE A 1 174 ? -4.395 -6.088 -15.486 1.00 86.62 174 PHE A N 1
ATOM 1438 C CA . PHE A 1 174 ? -3.872 -6.657 -16.732 1.00 86.62 174 PHE A CA 1
ATOM 1439 C C . PHE A 1 174 ? -2.596 -7.493 -16.546 1.00 86.62 174 PHE A C 1
ATOM 1441 O O . PHE A 1 174 ? -2.058 -7.999 -17.528 1.00 86.62 174 PHE A O 1
ATOM 1448 N N . GLY A 1 175 ? -2.111 -7.660 -15.311 1.00 81.19 175 GLY A N 1
ATOM 1449 C CA . GLY A 1 175 ? -0.965 -8.518 -15.015 1.00 81.19 175 GLY A CA 1
ATOM 1450 C C . GLY A 1 175 ? 0.379 -7.950 -15.470 1.00 81.19 175 GLY A C 1
ATOM 1451 O O . GLY A 1 175 ? 1.287 -8.716 -15.785 1.00 81.19 175 GLY A O 1
ATOM 1452 N N . LEU A 1 176 ? 0.525 -6.621 -15.518 1.00 86.56 176 LEU A N 1
ATOM 1453 C CA . LEU A 1 176 ? 1.825 -6.000 -15.776 1.00 86.56 176 LEU A CA 1
ATOM 1454 C C . LEU A 1 176 ? 2.806 -6.320 -14.646 1.00 86.56 176 LEU A C 1
ATOM 1456 O O . LEU A 1 176 ? 2.430 -6.423 -13.476 1.00 86.56 176 LEU A O 1
ATOM 1460 N N . ASN A 1 177 ? 4.093 -6.398 -14.984 1.00 82.00 177 ASN A N 1
ATOM 1461 C CA . ASN A 1 177 ? 5.128 -6.737 -14.012 1.00 82.00 177 ASN A CA 1
ATOM 1462 C C . ASN A 1 177 ? 5.369 -5.606 -13.018 1.00 82.00 177 ASN A C 1
ATOM 1464 O O . ASN A 1 177 ? 5.625 -5.879 -11.848 1.00 82.00 177 ASN A O 1
ATOM 1468 N N . GLY A 1 178 ? 5.250 -4.351 -13.453 1.00 83.69 178 GLY A N 1
ATOM 1469 C CA . GLY A 1 178 ? 5.375 -3.189 -12.585 1.00 83.69 178 GLY A CA 1
ATOM 1470 C C . GLY A 1 178 ? 5.269 -1.861 -13.323 1.00 83.69 178 GLY A C 1
ATOM 1471 O O . GLY A 1 178 ? 5.126 -1.813 -14.549 1.00 83.69 178 GLY A O 1
ATOM 1472 N N . VAL A 1 179 ? 5.345 -0.776 -12.550 1.00 87.00 179 VAL A N 1
ATOM 1473 C CA . VAL A 1 179 ? 5.254 0.595 -13.053 1.00 87.00 179 VAL A CA 1
ATOM 1474 C C . VAL A 1 179 ? 6.497 1.384 -12.647 1.00 87.00 179 VAL A C 1
ATOM 1476 O O . VAL A 1 179 ? 6.899 1.397 -11.484 1.00 87.00 179 VAL A O 1
ATOM 1479 N N . ILE A 1 180 ? 7.108 2.058 -13.613 1.00 87.69 180 ILE A N 1
ATOM 1480 C CA . ILE A 1 180 ? 8.242 2.960 -13.435 1.00 87.69 180 ILE A CA 1
ATOM 1481 C C . ILE A 1 180 ? 7.712 4.387 -13.546 1.00 87.69 180 ILE A C 1
ATOM 1483 O O . ILE A 1 180 ? 7.031 4.727 -14.508 1.00 87.69 180 ILE A O 1
ATOM 1487 N N . LEU A 1 181 ? 8.036 5.228 -12.574 1.00 85.38 181 LEU A N 1
ATOM 1488 C CA . LEU A 1 181 ? 7.679 6.640 -12.559 1.00 85.38 181 LEU A CA 1
ATOM 1489 C C . LEU A 1 181 ? 8.907 7.496 -12.850 1.00 85.38 181 LEU A C 1
ATOM 1491 O O . LEU A 1 181 ? 9.980 7.278 -12.281 1.00 85.38 181 LEU A O 1
ATOM 1495 N N . SER A 1 182 ? 8.722 8.515 -13.680 1.00 82.88 182 SER A N 1
ATOM 1496 C CA . SER A 1 182 ? 9.703 9.580 -13.869 1.00 82.88 182 SER A CA 1
ATOM 1497 C C . SER A 1 182 ? 9.981 10.320 -12.560 1.00 82.88 182 SER A C 1
ATOM 1499 O O . SER A 1 182 ? 9.067 10.612 -11.784 1.00 82.88 182 SER A O 1
ATOM 1501 N N . ALA A 1 183 ? 11.249 10.673 -12.336 1.00 72.25 183 ALA A N 1
ATOM 1502 C CA . ALA A 1 183 ? 11.680 11.473 -11.184 1.00 72.25 183 ALA A CA 1
ATOM 1503 C C . ALA A 1 183 ? 10.946 12.820 -11.071 1.00 72.25 183 ALA A C 1
ATOM 1505 O O . ALA A 1 183 ? 10.888 13.395 -9.993 1.00 72.25 183 ALA A O 1
ATOM 1506 N N . LYS A 1 184 ? 10.432 13.331 -12.196 1.00 64.06 184 LYS A N 1
ATOM 1507 C CA . LYS A 1 184 ? 9.725 14.612 -12.288 1.00 64.06 184 LYS A CA 1
ATOM 1508 C C . LYS A 1 184 ? 8.278 14.557 -11.785 1.00 64.06 184 LYS A C 1
ATOM 1510 O O . LYS A 1 184 ? 7.644 15.600 -11.687 1.00 64.06 184 LYS A O 1
ATOM 1515 N N . ASN A 1 185 ? 7.749 13.368 -11.486 1.00 56.12 185 ASN A N 1
ATOM 1516 C CA . ASN A 1 185 ? 6.378 13.202 -10.989 1.00 56.12 185 ASN A CA 1
ATOM 1517 C C . ASN A 1 185 ? 6.226 13.587 -9.498 1.00 56.12 185 ASN A C 1
ATOM 1519 O O . ASN A 1 185 ? 5.144 13.403 -8.940 1.00 56.12 185 ASN A O 1
ATOM 1523 N N . TRP A 1 186 ? 7.301 14.067 -8.855 1.00 49.06 186 TRP A N 1
ATOM 1524 C CA . TRP A 1 186 ? 7.436 14.364 -7.422 1.00 49.06 186 TRP A CA 1
ATOM 1525 C C . TRP A 1 186 ? 8.379 15.554 -7.201 1.00 49.06 186 TRP A C 1
ATOM 1527 O O . TRP A 1 186 ? 8.285 16.165 -6.111 1.00 49.06 186 TRP A O 1
#

Solvent-accessible surface area (backbone atoms only — not comparable to full-atom values): 11066 Å² total; per-residue (Å²): 136,84,80,83,59,53,20,39,36,53,56,87,75,58,46,51,68,57,59,69,73,45,83,76,53,90,52,60,47,71,82,65,79,90,62,102,59,92,68,68,40,68,40,45,15,54,67,59,38,43,50,46,62,75,44,45,54,42,90,41,70,67,34,36,39,33,43,71,95,77,89,55,69,59,57,58,51,29,57,77,70,72,33,50,74,44,79,45,93,51,66,65,60,57,29,62,66,38,74,70,44,83,25,79,44,31,37,32,37,26,39,59,72,83,38,41,40,40,75,45,73,66,56,50,52,51,49,50,53,51,52,37,48,75,72,68,48,72,86,59,99,67,78,79,81,86,78,73,74,90,42,71,46,79,46,72,76,66,68,54,67,67,61,51,53,51,52,52,53,47,40,56,74,74,60,42,65,33,36,38,34,41,45,83,50,113

Sequence (186 aa):
MVRQYKNLLYQYFLDKKYFSNHSKLSILAKCGRKNNGQVKEYIYGRAPVFAALSANNREKFYKLYVYGNKKDDILKMSESLCIPVEYVENKGILNNYSSNRPHNGFVLEASPMQCFSLSTHKEFLNFQADYLNNNGFKISDNLHYKNYINLWLFLDEITDPMNMGAIMRNAYYFGLNGVILSAKNW

pLDDT: mean 75.27, std 22.59, range [23.62, 98.25]

Mean predicted aligned error: 11.0 Å